Protein AF-A0A7W1MSC9-F1 (afdb_monomer_lite)

Structure (mmCIF, N/CA/C/O backbone):
data_AF-A0A7W1MSC9-F1
#
_entry.id   AF-A0A7W1MSC9-F1
#
loop_
_atom_site.group_PDB
_atom_site.id
_atom_site.type_symbol
_atom_site.label_atom_id
_atom_site.label_alt_id
_atom_site.label_comp_id
_atom_site.label_asym_id
_atom_site.label_entity_id
_atom_site.label_seq_id
_atom_site.pdbx_PDB_ins_code
_atom_site.Cartn_x
_atom_site.Cartn_y
_atom_site.Cartn_z
_atom_site.occupancy
_atom_site.B_iso_or_equiv
_atom_site.auth_seq_id
_atom_site.auth_comp_id
_atom_site.auth_asym_id
_atom_site.auth_atom_id
_atom_site.pdbx_PDB_model_num
ATOM 1 N N . MET A 1 1 ? 34.904 57.713 -33.200 1.00 39.75 1 MET A N 1
ATOM 2 C CA . MET A 1 1 ? 34.585 56.534 -34.037 1.00 39.75 1 MET A CA 1
ATOM 3 C C . MET A 1 1 ? 34.997 55.278 -33.277 1.00 39.75 1 MET A C 1
ATOM 5 O O . MET A 1 1 ? 36.174 55.134 -32.986 1.00 39.75 1 MET A O 1
ATOM 9 N N . ARG A 1 2 ? 34.044 54.427 -32.872 1.00 34.72 2 ARG A N 1
ATOM 10 C CA . ARG A 1 2 ? 34.324 53.124 -32.236 1.00 34.72 2 ARG A CA 1
ATOM 11 C C . ARG A 1 2 ? 34.476 52.052 -33.326 1.00 34.72 2 ARG A C 1
ATOM 13 O O . ARG A 1 2 ? 33.607 52.022 -34.201 1.00 34.72 2 ARG A O 1
ATOM 20 N N . PRO A 1 3 ? 35.484 51.163 -33.293 1.00 37.97 3 PRO A N 1
ATOM 21 C CA . PRO A 1 3 ? 35.472 49.969 -34.117 1.00 37.97 3 PRO A CA 1
ATOM 22 C C . PRO A 1 3 ? 34.684 48.839 -33.442 1.00 37.97 3 PRO A C 1
ATOM 24 O O . PRO A 1 3 ? 34.506 48.794 -32.226 1.00 37.97 3 PRO A O 1
ATOM 27 N N . ARG A 1 4 ? 34.141 47.988 -34.309 1.00 33.47 4 ARG A N 1
ATOM 28 C CA . ARG A 1 4 ? 33.074 47.008 -34.101 1.00 33.47 4 ARG A CA 1
ATOM 29 C C . ARG A 1 4 ? 33.566 45.745 -33.395 1.00 33.47 4 ARG A C 1
ATOM 31 O O . ARG A 1 4 ? 34.703 45.327 -33.572 1.00 33.47 4 ARG A O 1
ATOM 38 N N . CYS A 1 5 ? 32.653 45.109 -32.664 1.00 39.91 5 CYS A N 1
ATOM 39 C CA . CYS A 1 5 ? 32.784 43.742 -32.177 1.00 39.91 5 CYS A CA 1
ATOM 40 C C . CYS A 1 5 ? 32.889 42.745 -33.342 1.00 39.91 5 CYS A C 1
ATOM 42 O O . CYS A 1 5 ? 32.042 42.743 -34.233 1.00 39.91 5 CYS A O 1
ATOM 44 N N . SER A 1 6 ? 33.862 41.839 -33.268 1.00 37.28 6 SER A N 1
ATOM 45 C CA . SER A 1 6 ? 33.831 40.543 -33.947 1.00 37.28 6 SER A CA 1
ATOM 46 C C . SER A 1 6 ? 34.536 39.517 -33.060 1.00 37.28 6 SER A C 1
ATOM 48 O O . SER A 1 6 ? 35.762 39.483 -33.003 1.00 37.28 6 SER A O 1
ATOM 50 N N . CYS A 1 7 ? 33.767 38.703 -32.338 1.00 36.03 7 CYS A N 1
ATOM 51 C CA . CYS A 1 7 ? 34.274 37.471 -31.741 1.00 36.03 7 CYS A CA 1
ATOM 52 C C . CYS A 1 7 ? 33.640 36.298 -32.480 1.00 36.03 7 CYS A C 1
ATOM 54 O O . CYS A 1 7 ? 32.443 36.035 -32.391 1.00 36.03 7 CYS A O 1
ATOM 56 N N . SER A 1 8 ? 34.494 35.661 -33.266 1.00 35.72 8 SER A N 1
ATOM 57 C CA . SER A 1 8 ? 34.324 34.395 -33.949 1.00 35.72 8 SER A CA 1
ATOM 58 C C . SER A 1 8 ? 34.093 33.246 -32.963 1.00 35.72 8 SER A C 1
ATOM 60 O O . SER A 1 8 ? 34.855 33.068 -32.017 1.00 35.72 8 SER A O 1
ATOM 62 N N . SER A 1 9 ? 33.046 32.471 -33.238 1.00 42.88 9 SER A N 1
ATOM 63 C CA . SER A 1 9 ? 32.960 31.007 -33.127 1.00 42.88 9 SER A CA 1
ATOM 64 C C . SER A 1 9 ? 34.022 30.260 -32.300 1.00 42.88 9 SER A C 1
ATOM 66 O O . SER A 1 9 ? 35.127 30.011 -32.780 1.00 42.88 9 SER A O 1
ATOM 68 N N . SER A 1 10 ? 33.602 29.724 -31.151 1.00 32.38 10 SER A N 1
ATOM 69 C CA . SER A 1 10 ? 34.061 28.422 -30.638 1.00 32.38 10 SER A CA 1
ATOM 70 C C . SER A 1 10 ? 33.114 27.911 -29.543 1.00 32.38 10 SER A C 1
ATOM 72 O O . SER A 1 10 ? 33.375 27.975 -28.348 1.00 32.38 10 SER A O 1
ATOM 74 N N . CYS A 1 11 ? 31.968 27.379 -29.969 1.00 38.62 11 CYS A N 1
ATOM 75 C CA . CYS A 1 11 ? 31.170 26.480 -29.143 1.00 38.62 11 CYS A CA 1
ATOM 76 C C . CYS A 1 11 ? 31.779 25.078 -29.311 1.00 38.62 11 CYS A C 1
ATOM 78 O O . CYS A 1 11 ? 31.637 24.480 -30.374 1.00 38.62 11 CYS A O 1
ATOM 80 N N . SER A 1 12 ? 32.519 24.576 -28.319 1.00 32.41 12 SER A N 1
ATOM 81 C CA . SER A 1 12 ? 33.021 23.197 -28.342 1.00 32.41 12 SER A CA 1
ATOM 82 C C . SER A 1 12 ? 32.995 22.562 -26.953 1.00 32.41 12 SER A C 1
ATOM 84 O O . SER A 1 12 ? 33.781 22.888 -26.070 1.00 32.41 12 SER A O 1
ATOM 86 N N . ALA A 1 13 ? 32.033 21.649 -26.810 1.00 40.19 13 ALA A N 1
ATOM 87 C CA . ALA A 1 13 ? 32.148 20.361 -26.133 1.00 40.19 13 ALA A CA 1
ATOM 88 C C . ALA A 1 13 ? 32.715 20.320 -24.698 1.00 40.19 13 ALA A C 1
ATOM 90 O O . ALA A 1 13 ? 33.792 19.788 -24.453 1.00 40.19 13 ALA A O 1
ATOM 91 N N . SER A 1 14 ? 31.898 20.705 -23.715 1.00 36.94 14 SER A N 1
ATOM 92 C CA . SER A 1 14 ? 32.074 20.306 -22.304 1.00 36.94 14 SER A CA 1
ATOM 93 C C . SER A 1 14 ? 30.938 19.412 -21.768 1.00 36.94 14 SER A C 1
ATOM 95 O O . SER A 1 14 ? 30.849 19.163 -20.571 1.00 36.94 14 SER A O 1
ATOM 97 N N . GLY A 1 15 ? 30.081 18.870 -22.645 1.00 33.22 15 GLY A N 1
ATOM 98 C CA . GLY A 1 15 ? 28.913 18.060 -22.257 1.00 33.22 15 GLY A CA 1
ATOM 99 C C . GLY A 1 15 ? 29.093 16.534 -22.275 1.00 33.22 15 GLY A C 1
ATOM 100 O O . GLY A 1 15 ? 28.164 15.820 -21.910 1.00 33.22 15 GLY A O 1
ATOM 101 N N . ALA A 1 16 ? 30.244 16.007 -22.709 1.00 38.47 16 ALA A N 1
ATOM 102 C CA . ALA A 1 16 ? 30.372 14.591 -23.087 1.00 38.47 16 ALA A CA 1
ATOM 103 C C . ALA A 1 16 ? 31.154 13.694 -22.103 1.00 38.47 16 ALA A C 1
ATOM 105 O O . ALA A 1 16 ? 31.347 12.515 -22.390 1.00 38.47 16 ALA A O 1
ATOM 106 N N . ARG A 1 17 ? 31.607 14.201 -20.945 1.00 31.47 17 ARG A N 1
ATOM 107 C CA . ARG A 1 17 ? 32.522 13.443 -20.059 1.00 31.47 17 ARG A CA 1
ATOM 108 C C . ARG A 1 17 ? 31.860 12.689 -18.898 1.00 31.47 17 ARG A C 1
ATOM 110 O O . ARG A 1 17 ? 32.516 11.863 -18.278 1.00 31.47 17 ARG A O 1
ATOM 1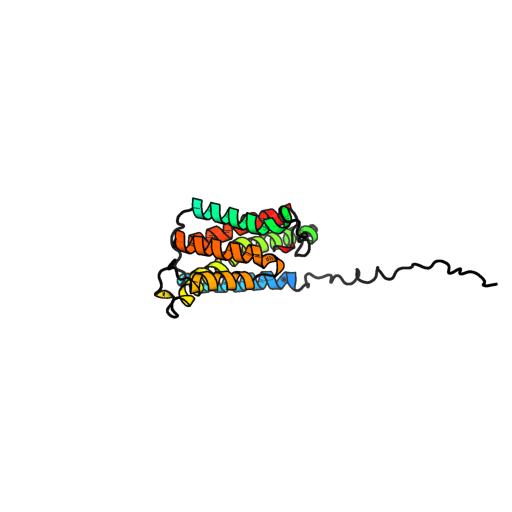17 N N . TRP A 1 18 ? 30.571 12.898 -18.626 1.00 32.12 18 TRP A N 1
ATOM 118 C CA . TRP A 1 18 ? 29.870 12.203 -17.530 1.00 32.12 18 TRP A CA 1
ATOM 119 C C . TRP A 1 18 ? 29.246 10.856 -17.937 1.00 32.12 18 TRP A C 1
ATOM 121 O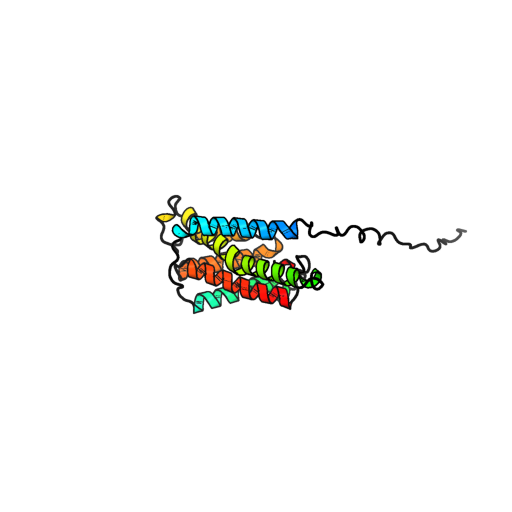 O . TRP A 1 18 ? 28.819 10.099 -17.073 1.00 32.12 18 TRP A O 1
ATOM 131 N N . LYS A 1 19 ? 29.228 10.505 -19.232 1.00 37.31 19 LYS A N 1
ATOM 132 C CA . LYS A 1 19 ? 28.675 9.223 -19.720 1.00 37.31 19 LYS A CA 1
ATOM 133 C C . LYS A 1 19 ? 29.625 8.019 -19.594 1.00 37.31 19 LYS A C 1
ATOM 135 O O . LYS A 1 19 ? 29.226 6.911 -19.927 1.00 37.31 19 LYS A O 1
ATOM 140 N N . LEU A 1 20 ? 30.858 8.213 -19.122 1.00 40.47 20 LEU A N 1
ATOM 141 C CA . LEU A 1 20 ? 31.912 7.182 -19.113 1.00 40.47 20 LEU A CA 1
ATOM 142 C C . LEU A 1 20 ? 32.187 6.543 -17.740 1.00 40.47 20 LEU A C 1
ATOM 144 O O . LEU A 1 20 ? 33.145 5.792 -17.603 1.00 40.47 20 LEU A O 1
ATOM 148 N N . LEU A 1 21 ? 31.343 6.796 -16.737 1.00 42.28 21 LEU A N 1
ATOM 149 C CA . LEU A 1 21 ? 31.425 6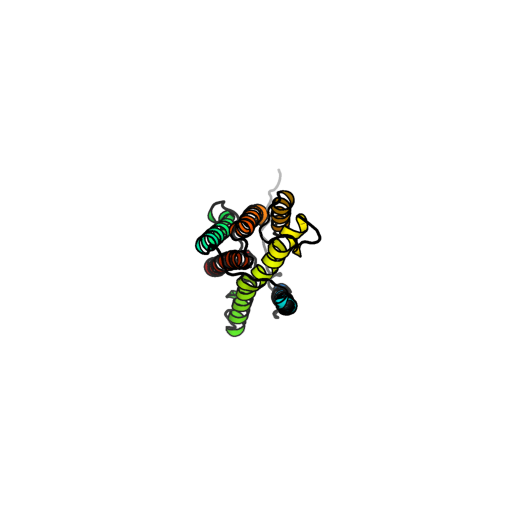.150 -15.420 1.00 42.28 21 LEU A CA 1
ATOM 150 C C . LEU A 1 21 ? 30.081 5.533 -15.010 1.00 42.28 21 LEU A C 1
ATOM 152 O O . LEU A 1 21 ? 29.664 5.642 -13.862 1.00 42.28 21 LEU A O 1
ATOM 156 N N . ALA A 1 22 ? 29.394 4.875 -15.947 1.00 39.47 22 ALA A N 1
ATOM 157 C CA . ALA A 1 22 ? 28.444 3.843 -15.549 1.00 39.47 22 ALA A CA 1
ATOM 158 C C . ALA A 1 22 ? 29.281 2.663 -15.021 1.00 39.47 22 ALA A C 1
ATOM 160 O O . ALA A 1 22 ? 30.055 2.101 -15.803 1.00 39.47 22 ALA A O 1
ATOM 161 N N . PRO A 1 23 ? 29.220 2.309 -13.724 1.00 37.44 23 PRO A N 1
ATOM 162 C CA . PRO A 1 23 ? 29.943 1.146 -13.243 1.00 37.44 23 PRO A CA 1
ATOM 163 C C . PRO A 1 23 ? 29.430 -0.086 -13.990 1.00 37.44 23 PRO A C 1
ATOM 165 O O . PRO A 1 23 ? 28.246 -0.415 -13.959 1.00 37.44 23 PRO A O 1
ATOM 168 N N . ALA A 1 24 ? 30.344 -0.754 -14.690 1.00 47.88 24 ALA A N 1
ATOM 169 C CA . ALA A 1 24 ? 30.143 -2.078 -15.255 1.00 47.88 24 ALA A CA 1
ATOM 170 C C . ALA A 1 24 ? 30.156 -3.102 -14.113 1.00 47.88 24 ALA A C 1
ATOM 172 O O . ALA A 1 24 ? 31.138 -3.791 -13.864 1.00 47.88 24 ALA A O 1
ATOM 173 N N . SER A 1 25 ? 29.082 -3.119 -13.342 1.00 41.94 25 SER A N 1
ATOM 174 C CA . SER A 1 25 ? 28.730 -4.130 -12.351 1.00 41.94 25 SER A CA 1
ATOM 175 C C . SER A 1 25 ? 27.361 -3.731 -11.816 1.00 41.94 25 SER A C 1
ATOM 177 O O . SER A 1 25 ? 27.029 -2.548 -11.796 1.00 41.94 25 SER A O 1
ATOM 179 N N . GLY A 1 26 ? 26.538 -4.684 -11.383 1.00 46.81 26 GLY A N 1
ATOM 180 C CA . GLY A 1 26 ? 25.252 -4.407 -10.730 1.00 46.81 26 GLY A CA 1
ATOM 181 C C . GLY A 1 26 ? 25.394 -3.697 -9.375 1.00 46.81 26 GLY A C 1
ATOM 182 O O . GLY A 1 26 ? 24.703 -4.055 -8.440 1.00 46.81 26 GLY A O 1
ATOM 183 N N . ALA A 1 27 ? 26.321 -2.755 -9.225 1.00 44.75 27 ALA A N 1
ATOM 184 C CA . ALA A 1 27 ? 26.794 -2.162 -7.985 1.00 44.75 27 ALA A CA 1
ATOM 185 C C . ALA A 1 27 ? 26.210 -0.768 -7.716 1.00 44.75 27 ALA A C 1
ATOM 187 O O . ALA A 1 27 ? 26.764 -0.025 -6.909 1.00 44.75 27 ALA A O 1
ATOM 188 N N . ALA A 1 28 ? 25.101 -0.384 -8.356 1.00 52.47 28 ALA A N 1
ATOM 189 C CA . ALA A 1 28 ? 24.336 0.730 -7.812 1.00 52.47 28 ALA A CA 1
ATOM 190 C C . ALA A 1 28 ? 23.559 0.214 -6.574 1.00 52.47 28 ALA A C 1
ATOM 192 O O . ALA A 1 28 ? 22.932 -0.848 -6.651 1.00 52.47 28 ALA A O 1
ATOM 193 N N . PRO A 1 29 ? 23.614 0.898 -5.413 1.00 53.16 29 PRO A N 1
ATOM 194 C CA . PRO A 1 29 ? 23.021 0.416 -4.156 1.00 53.16 29 PRO A CA 1
ATOM 195 C C . PRO A 1 29 ? 21.530 0.064 -4.280 1.00 53.16 29 PRO A C 1
ATOM 197 O O . PRO A 1 29 ? 21.039 -0.880 -3.662 1.00 53.16 29 PRO A O 1
ATOM 200 N N . GLU A 1 30 ? 20.828 0.777 -5.158 1.00 56.59 30 GLU A N 1
ATOM 201 C CA . GLU A 1 30 ? 19.442 0.548 -5.576 1.00 56.59 30 GLU A CA 1
ATOM 202 C C . GLU A 1 30 ? 19.146 -0.851 -6.149 1.00 56.59 30 GLU A C 1
ATOM 204 O O . GLU A 1 30 ? 17.990 -1.273 -6.153 1.00 56.59 30 GLU A O 1
ATOM 209 N N . PHE A 1 31 ? 20.149 -1.606 -6.605 1.00 58.78 31 PHE A N 1
ATOM 210 C CA . PHE A 1 31 ? 19.954 -2.972 -7.101 1.00 58.78 31 PHE A CA 1
ATOM 211 C C . PHE A 1 31 ? 19.883 -4.006 -5.972 1.00 58.78 31 PHE A C 1
ATOM 213 O O . PHE A 1 31 ? 19.187 -5.005 -6.131 1.00 58.78 31 PHE A O 1
ATOM 220 N N . TRP A 1 32 ? 20.541 -3.770 -4.830 1.00 58.47 32 TRP A N 1
ATOM 221 C CA . TRP A 1 32 ? 20.677 -4.769 -3.754 1.00 58.47 32 TRP A CA 1
ATOM 222 C C . TRP A 1 32 ? 19.984 -4.387 -2.450 1.00 58.47 32 TRP A C 1
ATOM 224 O O . TRP A 1 32 ? 19.495 -5.274 -1.751 1.00 58.47 32 TRP A O 1
ATOM 234 N N . ILE A 1 33 ? 19.877 -3.092 -2.137 1.00 67.19 33 ILE A N 1
ATOM 235 C CA . ILE A 1 33 ? 19.240 -2.626 -0.898 1.00 67.19 33 ILE A CA 1
ATOM 236 C C . ILE A 1 33 ? 17.768 -3.044 -0.861 1.00 67.19 33 ILE A C 1
ATOM 238 O O . ILE A 1 33 ? 17.316 -3.596 0.139 1.00 67.19 33 ILE A O 1
ATOM 242 N N . PHE A 1 34 ? 17.024 -2.846 -1.955 1.00 64.06 34 PHE A N 1
ATOM 243 C CA . PHE A 1 34 ? 15.594 -3.163 -1.971 1.00 64.06 34 PHE A CA 1
ATOM 244 C C . PHE A 1 34 ? 15.298 -4.671 -1.899 1.00 64.06 34 PHE A C 1
ATOM 246 O O . PHE A 1 34 ? 14.418 -5.046 -1.119 1.00 64.06 34 PHE A O 1
ATOM 253 N N . PRO A 1 35 ? 16.009 -5.558 -2.629 1.00 67.44 35 PRO A N 1
ATOM 254 C CA . PRO A 1 35 ? 15.864 -7.000 -2.439 1.00 67.44 35 PRO A CA 1
ATOM 255 C C . PRO A 1 35 ? 16.267 -7.472 -1.041 1.00 67.44 35 PRO A C 1
ATOM 257 O O . PRO A 1 35 ? 15.544 -8.266 -0.446 1.00 67.44 35 PRO A O 1
ATOM 260 N N . LEU A 1 36 ? 17.372 -6.966 -0.484 1.00 71.94 36 LEU A N 1
ATOM 261 C CA . LEU A 1 36 ? 17.818 -7.350 0.856 1.00 71.94 36 LEU A CA 1
ATOM 262 C C . LEU A 1 36 ? 16.806 -6.924 1.925 1.00 71.94 36 LEU A C 1
ATOM 264 O O . LEU A 1 36 ? 16.424 -7.738 2.762 1.00 71.94 36 LEU A O 1
ATOM 268 N N . GLN A 1 37 ? 16.318 -5.682 1.862 1.00 73.12 37 GLN A N 1
ATOM 269 C CA . GLN A 1 37 ? 15.258 -5.197 2.744 1.00 73.12 37 GLN A CA 1
ATOM 270 C C . GLN A 1 37 ? 14.006 -6.073 2.631 1.00 73.12 37 GLN A C 1
ATOM 272 O O . GLN A 1 37 ? 13.441 -6.460 3.649 1.00 73.12 37 GLN A O 1
ATOM 277 N N . ALA A 1 38 ? 13.586 -6.426 1.411 1.00 71.25 38 ALA A N 1
ATOM 278 C CA . ALA A 1 38 ? 12.428 -7.292 1.206 1.00 71.25 38 ALA A CA 1
ATOM 279 C C . ALA A 1 38 ? 12.619 -8.678 1.834 1.00 71.25 38 ALA A C 1
ATOM 281 O O . ALA A 1 38 ? 11.702 -9.173 2.484 1.00 71.25 38 ALA A O 1
ATOM 282 N N . LEU A 1 39 ? 13.800 -9.283 1.680 1.00 75.06 39 LEU A N 1
ATOM 283 C CA . LEU A 1 39 ? 14.120 -10.588 2.262 1.00 75.06 39 LEU A CA 1
ATOM 284 C C . LEU A 1 39 ? 14.164 -10.541 3.792 1.00 75.06 39 LEU A C 1
ATOM 286 O O . LEU A 1 39 ? 13.629 -11.438 4.437 1.00 75.06 39 LEU A O 1
ATOM 290 N N . LEU A 1 40 ? 14.741 -9.489 4.379 1.00 78.88 40 LEU A N 1
ATOM 291 C CA . LEU A 1 40 ? 14.765 -9.297 5.831 1.00 78.88 40 LEU A CA 1
ATOM 292 C C . LEU A 1 40 ? 13.354 -9.090 6.393 1.00 78.88 40 LEU A C 1
ATOM 294 O O . LEU A 1 40 ? 12.970 -9.755 7.354 1.00 78.88 40 LEU A O 1
ATOM 298 N N . CYS A 1 41 ? 12.553 -8.227 5.763 1.00 75.62 41 CYS A N 1
ATOM 299 C CA . CYS A 1 41 ? 11.155 -8.023 6.134 1.00 75.62 41 CYS A CA 1
ATOM 300 C C . CYS A 1 41 ? 10.342 -9.317 6.008 1.00 75.62 41 CYS A C 1
ATOM 302 O O . CYS A 1 41 ? 9.596 -9.659 6.920 1.00 75.62 41 CYS A O 1
ATOM 304 N N . ALA A 1 42 ? 10.514 -10.067 4.916 1.00 74.44 42 ALA A N 1
ATOM 305 C CA . ALA A 1 42 ? 9.858 -11.358 4.732 1.00 74.44 42 ALA A CA 1
ATOM 306 C C . ALA A 1 42 ? 10.295 -12.380 5.795 1.00 74.44 42 ALA A C 1
ATOM 308 O O . ALA A 1 42 ? 9.449 -13.075 6.349 1.00 74.44 42 ALA A O 1
ATOM 309 N N . GLY A 1 43 ? 11.586 -12.440 6.134 1.00 76.50 43 GLY A N 1
ATOM 310 C CA . GLY A 1 43 ? 12.103 -13.311 7.191 1.00 76.50 43 GLY A CA 1
ATOM 311 C C . GLY A 1 43 ? 11.505 -12.994 8.565 1.00 76.50 43 GLY A C 1
ATOM 312 O O . GLY A 1 43 ? 11.113 -13.910 9.287 1.00 76.50 43 GLY A O 1
ATOM 313 N N . LEU A 1 44 ? 11.359 -11.708 8.901 1.00 75.94 44 LEU A N 1
ATOM 314 C CA . LEU A 1 44 ? 10.696 -11.266 10.134 1.00 75.94 44 LEU A CA 1
ATOM 315 C C . LEU A 1 44 ? 9.208 -11.634 10.144 1.00 75.94 44 LEU A C 1
ATOM 317 O O . LEU A 1 44 ? 8.732 -12.206 11.122 1.00 75.94 44 LEU A O 1
ATOM 321 N N . LEU A 1 45 ? 8.494 -11.386 9.039 1.00 77.75 45 LEU A N 1
ATOM 322 C CA . LEU A 1 45 ? 7.088 -11.779 8.893 1.00 77.75 45 LEU A CA 1
ATOM 323 C C . LEU A 1 45 ? 6.893 -13.290 9.073 1.00 77.75 45 LEU A C 1
ATOM 325 O O . LEU A 1 45 ? 5.949 -13.718 9.729 1.00 77.75 45 LEU A O 1
ATOM 329 N N . ILE A 1 46 ? 7.778 -14.108 8.500 1.00 78.19 46 ILE A N 1
ATOM 330 C CA . ILE A 1 46 ? 7.711 -15.569 8.628 1.00 78.19 46 ILE A CA 1
ATOM 331 C C . ILE A 1 46 ? 7.999 -15.998 10.072 1.00 78.19 46 ILE A C 1
ATOM 333 O O . ILE A 1 46 ? 7.317 -16.874 10.600 1.00 78.19 46 ILE A O 1
ATOM 337 N N . SER A 1 47 ? 8.976 -15.367 10.725 1.00 75.00 47 SER A N 1
ATOM 338 C CA . SER A 1 47 ? 9.362 -15.694 12.104 1.00 75.00 47 SER A CA 1
ATOM 339 C C . SER A 1 47 ? 8.233 -15.418 13.101 1.00 75.00 47 SER A C 1
ATOM 341 O O . SER A 1 47 ? 7.978 -16.236 13.981 1.00 75.00 47 SER A O 1
ATOM 343 N N . CYS A 1 48 ? 7.509 -14.312 12.921 1.00 76.62 48 CYS A N 1
ATOM 344 C CA . CYS A 1 48 ? 6.376 -13.913 13.760 1.00 76.62 48 CYS A CA 1
ATOM 345 C C . CYS A 1 48 ? 5.017 -14.413 13.236 1.00 76.62 48 CYS A C 1
ATOM 347 O O . CYS A 1 48 ? 3.970 -13.998 13.730 1.00 76.62 48 CYS A O 1
ATOM 349 N N . TRP A 1 49 ? 4.996 -15.309 12.239 1.00 72.75 49 TRP A N 1
ATOM 350 C CA . TRP A 1 49 ? 3.762 -15.705 11.546 1.00 72.75 49 TRP A CA 1
ATOM 351 C C . TRP A 1 49 ? 2.700 -16.306 12.474 1.00 72.75 49 TRP A C 1
ATOM 353 O O . TRP A 1 49 ? 1.503 -16.174 12.228 1.00 72.75 49 TRP A O 1
ATOM 363 N N . ARG A 1 50 ? 3.136 -16.969 13.552 1.00 71.12 50 ARG A N 1
ATOM 364 C CA . ARG A 1 50 ? 2.249 -17.603 14.539 1.00 71.12 50 ARG A CA 1
ATOM 365 C C . ARG A 1 50 ? 1.509 -16.605 15.427 1.00 71.12 50 ARG A C 1
ATOM 367 O O . ARG A 1 50 ? 0.456 -16.957 15.949 1.00 71.12 50 ARG A O 1
ATOM 374 N N . ASP A 1 51 ? 2.015 -15.383 15.540 1.00 72.62 51 ASP A N 1
ATOM 375 C CA . ASP A 1 51 ? 1.434 -14.341 16.390 1.00 72.62 51 ASP A CA 1
ATOM 376 C C . ASP A 1 51 ? 0.389 -13.508 15.627 1.00 72.62 51 ASP A C 1
ATOM 378 O O . ASP A 1 51 ? -0.392 -12.751 16.209 1.00 72.62 51 ASP A O 1
ATOM 382 N N . TYR A 1 52 ? 0.330 -13.660 14.299 1.00 73.56 52 TYR A N 1
ATOM 383 C CA . TYR A 1 52 ? -0.615 -12.941 13.459 1.00 73.56 52 TYR A CA 1
ATOM 384 C C . TYR A 1 52 ? -1.983 -13.626 13.432 1.00 73.56 52 TYR A C 1
ATOM 386 O O . TYR A 1 52 ? -2.171 -14.715 12.889 1.00 73.56 52 TYR A O 1
ATOM 394 N N . THR A 1 53 ? -2.992 -12.934 13.954 1.00 74.94 53 THR A N 1
ATOM 395 C CA . THR A 1 53 ? -4.385 -13.391 13.927 1.00 74.94 53 THR A CA 1
ATOM 396 C C . THR A 1 53 ? -5.081 -12.954 12.635 1.00 74.94 53 THR A C 1
ATOM 398 O O . THR A 1 53 ? -5.798 -11.953 12.573 1.00 74.94 53 THR A O 1
ATOM 401 N N . PHE A 1 54 ? -4.878 -13.720 11.561 1.00 82.56 54 PHE A N 1
ATOM 402 C CA . PHE A 1 54 ? -5.596 -13.514 10.302 1.00 82.56 54 PHE A CA 1
ATOM 403 C C . PHE A 1 54 ? -7.008 -14.109 10.365 1.00 82.56 54 PHE A C 1
ATOM 405 O O . PHE A 1 54 ? -7.198 -15.315 10.497 1.00 82.56 54 PHE A O 1
ATOM 412 N N . GLY A 1 55 ? -8.021 -13.249 10.245 1.00 84.31 55 GLY A N 1
ATOM 413 C CA . GLY A 1 55 ? -9.415 -13.664 10.066 1.00 84.31 55 GLY A CA 1
ATOM 414 C C . GLY A 1 55 ? -9.769 -13.924 8.594 1.00 84.31 55 GLY A C 1
ATOM 415 O O . GLY A 1 55 ? -8.959 -13.671 7.701 1.00 84.31 55 GLY A O 1
ATOM 416 N N . PRO A 1 56 ? -10.999 -14.364 8.287 1.00 91.75 56 PRO A N 1
ATOM 417 C CA . PRO A 1 56 ? -11.455 -14.448 6.905 1.00 91.75 56 PRO A CA 1
ATOM 418 C C . PRO A 1 56 ? -11.533 -13.056 6.262 1.00 91.75 56 PRO A C 1
ATOM 420 O O . PRO A 1 56 ? -11.774 -12.044 6.936 1.00 91.75 56 PRO A O 1
ATOM 423 N N . VAL A 1 57 ? -11.389 -13.003 4.937 1.00 93.69 57 VAL A N 1
ATOM 424 C CA . VAL A 1 57 ? -11.704 -11.797 4.163 1.00 93.69 57 VAL A CA 1
ATOM 425 C C . VAL A 1 57 ? -13.197 -11.508 4.308 1.00 93.69 57 VAL A C 1
ATOM 427 O O . VAL A 1 57 ? -14.049 -12.356 4.050 1.00 93.69 57 VAL A O 1
ATOM 430 N N . ARG A 1 58 ? -13.525 -10.291 4.732 1.00 93.50 58 ARG A N 1
ATOM 431 C CA . ARG A 1 58 ? -14.895 -9.808 4.921 1.00 93.50 58 ARG A CA 1
ATOM 432 C C . ARG A 1 58 ? -15.193 -8.683 3.943 1.00 93.50 58 ARG A C 1
ATOM 434 O O . ARG A 1 58 ? -14.352 -7.816 3.721 1.00 93.50 58 ARG A O 1
ATOM 441 N N . ARG A 1 59 ? -16.424 -8.667 3.420 1.00 94.94 59 ARG A N 1
ATOM 442 C CA . ARG A 1 59 ? -16.930 -7.650 2.478 1.00 94.94 59 ARG A CA 1
ATOM 443 C C . ARG A 1 59 ? -16.050 -7.507 1.223 1.00 94.94 59 ARG A C 1
ATOM 445 O O . ARG A 1 59 ? -15.671 -6.400 0.862 1.00 94.94 59 ARG A O 1
ATOM 452 N N . GLY A 1 60 ? -15.763 -8.621 0.543 1.00 94.12 60 GLY A N 1
ATOM 453 C CA . GLY A 1 60 ? -14.851 -8.663 -0.611 1.00 94.12 60 GLY A CA 1
ATOM 454 C C . GLY A 1 60 ? -15.127 -7.604 -1.688 1.00 94.12 60 GLY A C 1
ATOM 455 O O . GLY A 1 60 ? -14.203 -6.911 -2.096 1.00 94.12 60 GLY A O 1
ATOM 456 N N . GLY A 1 61 ? -16.390 -7.386 -2.076 1.00 96.50 61 GLY A N 1
ATOM 457 C CA . GLY A 1 61 ? -16.738 -6.341 -3.053 1.00 96.50 61 GLY A CA 1
ATOM 458 C C . GLY A 1 61 ? -16.378 -4.921 -2.593 1.00 96.50 61 GLY A C 1
ATOM 459 O O . GLY A 1 61 ? -15.861 -4.130 -3.375 1.00 96.50 61 GLY A O 1
ATOM 460 N N . PHE A 1 62 ? -16.570 -4.615 -1.306 1.00 97.06 62 PHE A N 1
ATOM 461 C CA . PHE A 1 62 ? -16.141 -3.343 -0.718 1.00 97.06 62 PHE A CA 1
ATOM 462 C C . PHE A 1 62 ? -14.610 -3.226 -0.699 1.00 97.06 62 PHE A C 1
ATOM 464 O O . PHE A 1 62 ? -14.075 -2.182 -1.053 1.00 97.06 62 PHE A O 1
ATOM 471 N N . THR A 1 63 ? -13.900 -4.300 -0.345 1.00 96.25 63 THR A N 1
ATOM 472 C CA . THR A 1 63 ? -12.430 -4.356 -0.390 1.00 96.25 63 THR A CA 1
ATOM 473 C C . THR A 1 63 ? -11.891 -4.078 -1.795 1.00 96.25 63 THR A C 1
ATOM 475 O O . THR A 1 63 ? -11.000 -3.246 -1.942 1.00 96.25 63 THR A O 1
ATOM 478 N N . VAL A 1 64 ? -12.454 -4.714 -2.826 1.00 98.00 64 VAL A N 1
ATOM 479 C CA . VAL A 1 64 ? -12.050 -4.504 -4.227 1.00 98.00 64 VAL A CA 1
ATOM 480 C C . VAL A 1 64 ? -12.344 -3.072 -4.677 1.00 98.00 64 VAL A C 1
ATOM 482 O O . VAL A 1 64 ? -11.483 -2.434 -5.275 1.00 98.00 64 VAL A O 1
ATOM 485 N N . LEU A 1 65 ? -13.526 -2.538 -4.354 1.00 98.31 65 LEU A N 1
ATOM 486 C CA . LEU A 1 65 ? -13.889 -1.159 -4.692 1.00 98.31 65 LEU A CA 1
ATOM 487 C C . LEU A 1 65 ? -12.894 -0.151 -4.102 1.00 98.31 65 LEU A C 1
ATOM 489 O O . LEU A 1 65 ? -12.440 0.753 -4.800 1.00 98.31 65 LEU A O 1
ATOM 493 N N . LEU A 1 66 ? -12.545 -0.315 -2.825 1.00 98.31 66 LEU A N 1
ATOM 494 C CA . LEU A 1 66 ? -11.603 0.568 -2.141 1.00 98.31 66 LEU A CA 1
ATOM 495 C C . LEU A 1 66 ? -10.183 0.418 -2.693 1.00 98.31 66 LEU A C 1
ATOM 497 O O . LEU A 1 66 ? -9.500 1.426 -2.838 1.00 98.31 66 LEU A O 1
ATOM 501 N N . ALA A 1 67 ? -9.765 -0.793 -3.067 1.00 98.38 67 ALA A N 1
ATOM 502 C CA . ALA A 1 67 ? -8.482 -1.012 -3.732 1.00 98.38 67 ALA A CA 1
ATOM 503 C C . ALA A 1 67 ? -8.387 -0.250 -5.065 1.00 98.38 67 ALA A C 1
ATOM 505 O O . ALA A 1 67 ? -7.417 0.462 -5.318 1.00 98.38 67 ALA A O 1
ATOM 506 N N . LEU A 1 68 ? -9.430 -0.328 -5.898 1.00 98.44 68 LEU A N 1
ATOM 507 C CA . LEU A 1 68 ? -9.486 0.410 -7.163 1.00 98.44 68 LEU A CA 1
ATOM 508 C C . LEU A 1 68 ? -9.517 1.926 -6.939 1.00 98.44 68 LEU A C 1
ATOM 510 O O . LEU A 1 68 ? -8.824 2.659 -7.639 1.00 98.44 68 LEU A O 1
ATOM 514 N N . ALA A 1 69 ? -10.277 2.400 -5.949 1.00 98.38 69 ALA A N 1
ATOM 515 C CA . ALA A 1 69 ? -10.310 3.816 -5.597 1.00 98.38 69 ALA A CA 1
ATOM 516 C C . ALA A 1 69 ? -8.924 4.322 -5.170 1.00 98.38 69 ALA A C 1
ATOM 518 O O . ALA A 1 69 ? -8.481 5.366 -5.644 1.00 98.38 69 ALA A O 1
ATOM 519 N N . VAL A 1 70 ? -8.215 3.568 -4.325 1.00 98.56 70 VAL A N 1
ATOM 520 C CA . VAL A 1 70 ? -6.854 3.915 -3.903 1.00 98.56 70 VAL A CA 1
ATOM 521 C C . VAL A 1 70 ? -5.892 3.894 -5.091 1.00 98.56 70 VAL A C 1
ATOM 523 O O . VAL A 1 70 ? -5.140 4.846 -5.269 1.00 98.56 70 VAL A O 1
ATOM 526 N N . PHE A 1 71 ? -5.950 2.882 -5.958 1.00 98.44 71 PHE A N 1
ATOM 527 C CA . PHE A 1 71 ? -5.145 2.853 -7.183 1.00 98.44 71 PHE A CA 1
ATOM 528 C C . PHE A 1 71 ? -5.356 4.114 -8.039 1.00 98.44 71 PHE A C 1
ATOM 530 O O . PHE A 1 71 ? -4.385 4.757 -8.445 1.00 98.44 71 PHE A O 1
ATOM 537 N N . LEU A 1 72 ? -6.613 4.517 -8.253 1.00 97.88 72 LEU A N 1
ATOM 538 C CA . LEU A 1 72 ? -6.932 5.738 -8.990 1.00 97.88 72 LEU A CA 1
ATOM 539 C C . LEU A 1 72 ? -6.356 6.983 -8.307 1.00 97.88 72 LEU A C 1
ATOM 541 O O . LEU A 1 72 ? -5.807 7.836 -8.997 1.00 97.88 72 LEU A O 1
ATOM 545 N N . LEU A 1 73 ? -6.409 7.076 -6.973 1.00 97.25 73 LEU A N 1
ATOM 546 C CA . LEU A 1 73 ? -5.798 8.182 -6.222 1.00 97.25 73 LEU A CA 1
ATOM 547 C C . LEU A 1 73 ? -4.281 8.271 -6.419 1.00 97.25 73 LEU A C 1
ATOM 549 O O . LEU A 1 73 ? -3.736 9.374 -6.429 1.00 97.25 73 LEU A O 1
ATOM 553 N N . TRP A 1 74 ? -3.595 7.139 -6.577 1.00 97.12 74 TRP A N 1
ATOM 554 C CA . TRP A 1 74 ? -2.147 7.107 -6.795 1.00 97.12 74 TRP A CA 1
ATOM 555 C C . TRP A 1 74 ? -1.743 7.595 -8.186 1.00 97.12 74 TRP A C 1
ATOM 557 O O . TRP A 1 74 ? -0.767 8.334 -8.317 1.00 97.12 74 TRP A O 1
ATOM 567 N N . ILE A 1 75 ? -2.503 7.240 -9.224 1.00 96.25 75 ILE A N 1
ATOM 568 C CA . ILE A 1 75 ? -2.206 7.682 -10.596 1.00 96.25 75 ILE A CA 1
ATOM 569 C C . ILE A 1 75 ? -2.803 9.060 -10.922 1.00 96.25 75 ILE A C 1
ATOM 571 O O . ILE A 1 75 ? -2.342 9.727 -11.851 1.00 96.25 75 ILE A O 1
ATOM 575 N N . ALA A 1 76 ? -3.807 9.509 -10.161 1.00 95.44 76 ALA A N 1
ATOM 576 C CA . ALA A 1 76 ? -4.577 10.715 -10.449 1.00 95.44 76 ALA A CA 1
ATOM 577 C C . ALA A 1 76 ? -3.748 12.002 -10.584 1.00 95.44 76 ALA A C 1
ATOM 579 O O . ALA A 1 76 ? -4.008 12.744 -11.534 1.00 95.44 76 ALA A O 1
ATOM 580 N N . PRO A 1 77 ? -2.744 12.289 -9.730 1.00 93.62 77 PRO A N 1
ATOM 581 C CA . PRO A 1 77 ? -1.939 13.497 -9.889 1.00 93.62 77 PRO A CA 1
ATOM 582 C C . PRO A 1 77 ? -1.283 13.590 -11.269 1.00 93.62 77 PRO A C 1
ATOM 584 O O . PRO A 1 77 ? -1.293 14.643 -11.903 1.00 93.62 77 PRO A O 1
ATOM 587 N N . GLN A 1 78 ? -0.767 12.468 -11.773 1.00 91.88 78 GLN A N 1
ATOM 588 C CA . GLN A 1 78 ? -0.142 12.420 -13.089 1.00 91.88 78 GLN A CA 1
ATOM 589 C C . GLN A 1 78 ? -1.179 12.437 -14.220 1.00 91.88 78 GLN A C 1
ATOM 591 O O . GLN A 1 78 ? -0.993 13.144 -15.206 1.00 91.88 78 GLN A O 1
ATOM 596 N N . GLN A 1 79 ? -2.250 11.648 -14.102 1.00 92.25 79 GLN A N 1
ATOM 597 C CA . GLN A 1 79 ? -3.203 11.440 -15.199 1.00 92.25 79 GLN A CA 1
ATOM 598 C C . GLN A 1 79 ? -4.228 12.565 -15.350 1.00 92.25 79 GLN A C 1
ATOM 600 O O . GLN A 1 79 ? -4.637 12.870 -16.465 1.00 92.25 79 GLN A O 1
ATOM 605 N N . PHE A 1 80 ? -4.639 13.182 -14.243 1.00 91.94 80 PHE A N 1
ATOM 606 C CA . PHE A 1 80 ? -5.745 14.139 -14.225 1.00 91.94 80 PHE A CA 1
ATOM 607 C C . PHE A 1 80 ? -5.331 15.535 -13.757 1.00 91.94 80 PHE A C 1
ATOM 609 O O . PHE A 1 80 ? -6.016 16.497 -14.084 1.00 91.94 80 PHE A O 1
ATOM 616 N N . LEU A 1 81 ? -4.228 15.667 -13.008 1.00 90.56 81 LEU A N 1
ATOM 617 C CA . LEU A 1 81 ? -3.777 16.956 -12.457 1.00 90.56 81 LEU A CA 1
ATOM 618 C C . LEU A 1 81 ? -2.505 17.499 -13.127 1.00 90.56 81 LEU A C 1
ATOM 620 O O . LEU A 1 81 ? -1.955 18.496 -12.669 1.00 90.56 81 LEU A O 1
ATOM 624 N N . HIS A 1 82 ? -2.047 16.868 -14.214 1.00 90.25 82 HIS A N 1
ATOM 625 C CA . HIS A 1 82 ? -0.888 17.289 -15.013 1.00 90.25 82 HIS A CA 1
ATOM 626 C C . HIS A 1 82 ? 0.445 17.352 -14.247 1.00 90.25 82 HIS A C 1
ATOM 628 O O . HIS A 1 82 ? 1.331 18.138 -14.590 1.00 90.25 82 HIS A O 1
ATOM 634 N N . PHE A 1 83 ? 0.623 16.514 -13.221 1.00 90.62 83 PHE A N 1
ATOM 635 C CA . PHE A 1 83 ? 1.914 16.395 -12.543 1.00 90.62 83 PHE A CA 1
ATOM 636 C C . PHE A 1 83 ? 2.929 15.709 -13.465 1.00 90.62 83 PHE A C 1
ATOM 638 O O . PHE A 1 83 ? 2.575 14.873 -14.301 1.00 90.62 83 PHE A O 1
ATOM 645 N N . SER A 1 84 ? 4.209 16.044 -13.292 1.00 90.94 84 SER A N 1
ATOM 646 C CA . SER A 1 84 ? 5.295 15.496 -14.106 1.00 90.94 84 SER A CA 1
ATOM 647 C C . SER A 1 84 ? 5.336 13.959 -14.081 1.00 90.94 84 SER A C 1
ATOM 649 O O . SER A 1 84 ? 5.141 13.358 -13.019 1.00 90.94 84 SER A O 1
ATOM 651 N N . PRO A 1 85 ? 5.655 13.306 -15.216 1.00 91.44 85 PRO A N 1
ATOM 652 C CA . PRO A 1 85 ? 5.873 11.865 -15.258 1.00 91.44 85 PRO A CA 1
ATOM 653 C C . PRO A 1 85 ? 6.993 11.397 -14.322 1.00 91.44 85 PRO A C 1
ATOM 655 O O . PRO A 1 85 ? 7.998 12.082 -14.124 1.00 91.44 85 PRO A O 1
ATOM 658 N N . ARG A 1 86 ? 6.852 10.180 -13.795 1.00 89.88 86 ARG A N 1
ATOM 659 C CA . ARG A 1 86 ? 7.785 9.539 -12.860 1.00 89.88 86 ARG A CA 1
ATOM 660 C C . ARG A 1 86 ? 8.700 8.558 -13.578 1.00 89.88 86 ARG A C 1
ATOM 662 O O . ARG A 1 86 ? 8.591 7.345 -13.420 1.00 89.88 86 ARG A O 1
ATOM 669 N N . LEU A 1 87 ? 9.604 9.095 -14.390 1.00 90.75 87 LEU A N 1
ATOM 670 C CA . LEU A 1 87 ? 10.506 8.286 -15.222 1.00 90.75 87 LEU A CA 1
ATOM 671 C C . LEU A 1 87 ? 11.753 7.796 -14.472 1.00 90.75 87 LEU A C 1
ATOM 673 O O . LEU A 1 87 ? 12.399 6.845 -14.905 1.00 90.75 87 LEU A O 1
ATOM 677 N N . ILE A 1 88 ? 12.104 8.457 -13.367 1.00 88.31 88 ILE A N 1
ATOM 678 C CA . ILE A 1 88 ? 13.290 8.139 -12.569 1.00 88.31 88 ILE A CA 1
ATOM 679 C C . ILE A 1 88 ? 12.938 7.008 -11.604 1.00 88.31 88 ILE A C 1
ATOM 681 O O . ILE A 1 88 ? 12.115 7.187 -10.712 1.00 88.31 88 ILE A O 1
ATOM 685 N N . GLY A 1 89 ? 13.574 5.857 -11.790 1.00 86.81 89 GLY A N 1
ATOM 686 C CA . GLY A 1 89 ? 13.405 4.658 -10.979 1.00 86.81 89 GLY A CA 1
ATOM 687 C C . GLY A 1 89 ? 14.121 3.478 -11.628 1.00 86.81 89 GLY A C 1
ATOM 688 O O . GLY A 1 89 ? 14.752 3.619 -12.679 1.00 86.81 89 GLY A O 1
ATOM 689 N N . PHE A 1 90 ? 14.022 2.300 -11.017 1.00 88.00 90 PHE A N 1
ATOM 690 C CA . PHE A 1 90 ? 14.612 1.098 -11.597 1.00 88.00 90 PHE A CA 1
ATOM 691 C C . PHE A 1 90 ? 13.894 0.722 -12.896 1.00 88.00 90 PHE A C 1
ATOM 693 O O . PHE A 1 90 ? 12.716 0.363 -12.879 1.00 88.00 90 PHE A O 1
ATOM 700 N N . ASN A 1 91 ? 14.625 0.772 -14.009 1.00 90.88 91 ASN A N 1
ATOM 701 C CA . ASN A 1 91 ? 14.119 0.393 -15.319 1.00 90.88 91 ASN A CA 1
ATOM 702 C C . ASN A 1 91 ? 14.581 -1.035 -15.684 1.00 90.88 91 ASN A C 1
ATOM 704 O O . ASN A 1 91 ? 15.751 -1.205 -16.053 1.00 90.88 91 ASN A O 1
ATOM 708 N N . PRO A 1 92 ? 13.694 -2.051 -15.638 1.00 87.88 92 PRO A N 1
ATOM 709 C CA . PRO A 1 92 ? 14.052 -3.421 -16.000 1.00 87.88 92 PRO A CA 1
ATOM 710 C C . PRO A 1 92 ? 14.459 -3.558 -17.475 1.00 87.88 92 PRO A C 1
ATOM 712 O O . PRO A 1 92 ? 15.215 -4.470 -17.798 1.00 87.88 92 PRO A O 1
ATOM 715 N N . ASP A 1 93 ? 14.056 -2.639 -18.364 1.00 89.06 93 ASP A N 1
ATOM 716 C CA . ASP A 1 93 ? 14.395 -2.697 -19.797 1.00 89.06 93 ASP A CA 1
ATOM 717 C C . ASP A 1 93 ? 15.915 -2.629 -20.042 1.00 89.06 93 ASP A C 1
ATOM 719 O O . ASP A 1 93 ? 16.412 -3.107 -21.064 1.00 89.06 93 ASP A O 1
ATOM 723 N N . THR A 1 94 ? 16.674 -2.094 -19.080 1.00 89.62 94 THR A N 1
ATOM 724 C CA . THR A 1 94 ? 18.146 -2.069 -19.114 1.00 89.62 94 THR A CA 1
ATOM 725 C C . THR A 1 94 ? 18.779 -3.464 -19.043 1.00 89.62 94 THR A C 1
ATOM 727 O O . THR A 1 94 ? 19.927 -3.635 -19.443 1.00 89.62 94 THR A O 1
ATOM 730 N N . LEU A 1 95 ? 18.028 -4.474 -18.589 1.00 90.75 95 LEU A N 1
ATOM 731 C CA . LEU A 1 95 ? 18.471 -5.862 -18.425 1.00 90.75 95 LEU A CA 1
ATOM 732 C C . LEU A 1 95 ? 17.961 -6.793 -19.536 1.00 90.75 95 LEU A C 1
ATOM 734 O O . LEU A 1 95 ? 18.115 -8.008 -19.439 1.00 90.75 95 LEU A O 1
ATOM 738 N N . THR A 1 96 ? 17.373 -6.255 -20.608 1.00 89.12 96 THR A N 1
ATOM 739 C CA . THR A 1 96 ? 16.827 -7.045 -21.732 1.00 89.12 96 THR A CA 1
ATOM 740 C C . THR A 1 96 ? 17.865 -7.937 -22.421 1.00 89.12 96 THR A C 1
ATOM 742 O O . THR A 1 96 ? 17.521 -9.016 -22.895 1.00 89.12 96 THR A O 1
ATOM 745 N N . GLY A 1 97 ? 19.148 -7.554 -22.399 1.00 89.88 97 GLY A N 1
ATOM 746 C CA . GLY A 1 97 ? 20.263 -8.387 -22.872 1.00 89.88 97 GLY A CA 1
ATOM 747 C C . GLY A 1 97 ? 20.596 -9.589 -21.974 1.00 89.88 97 GLY A C 1
ATOM 748 O O . GLY A 1 97 ? 21.499 -10.360 -22.284 1.00 89.88 97 GLY A O 1
ATOM 749 N N . SER A 1 98 ? 19.911 -9.760 -20.843 1.00 93.19 98 SER A N 1
ATOM 750 C CA . SER A 1 98 ? 20.119 -10.851 -19.887 1.00 93.19 98 SER A CA 1
ATOM 751 C C . SER A 1 98 ? 18.775 -11.354 -19.341 1.00 93.19 98 SER A C 1
ATOM 753 O O . SER A 1 98 ? 18.386 -10.995 -18.226 1.00 93.19 98 SER A O 1
ATOM 755 N N . PRO A 1 99 ? 18.059 -12.218 -20.093 1.00 91.12 99 PRO A N 1
ATOM 756 C CA . PRO A 1 99 ? 16.677 -12.601 -19.787 1.00 91.12 99 PRO A CA 1
ATOM 757 C C . PRO A 1 99 ? 16.460 -13.146 -18.369 1.00 91.12 99 PRO A C 1
ATOM 759 O O . PRO A 1 99 ? 15.458 -12.825 -17.734 1.00 91.12 99 PRO A O 1
ATOM 762 N N . GLY A 1 100 ? 17.408 -13.928 -17.839 1.00 91.50 100 GLY A N 1
ATOM 763 C CA . GLY A 1 100 ? 17.326 -14.453 -16.472 1.00 91.50 100 GLY A CA 1
ATOM 764 C C . GLY A 1 100 ? 17.305 -13.349 -15.409 1.00 91.50 100 GLY A C 1
ATOM 765 O O . GLY A 1 100 ? 16.450 -13.356 -14.526 1.00 91.50 100 GLY A O 1
ATOM 766 N N . PHE A 1 101 ? 18.191 -12.356 -15.528 1.00 88.81 101 PHE A N 1
ATOM 767 C CA . PHE A 1 101 ? 18.237 -11.213 -14.611 1.00 88.81 101 PHE A CA 1
ATOM 768 C C . PHE A 1 101 ? 17.032 -10.283 -14.785 1.00 88.81 101 PHE A C 1
ATOM 770 O O . PHE A 1 101 ? 16.498 -9.784 -13.792 1.00 88.81 101 PHE A O 1
ATOM 777 N N . TYR A 1 102 ? 16.558 -10.090 -16.020 1.00 90.88 102 TYR A N 1
ATOM 778 C CA . TYR A 1 102 ? 15.333 -9.338 -16.295 1.00 90.88 102 TYR A CA 1
ATOM 779 C C . TYR A 1 102 ? 14.141 -9.907 -15.512 1.00 90.88 102 TYR A C 1
ATOM 781 O O . TYR A 1 102 ? 13.540 -9.209 -14.694 1.00 90.88 102 TYR A O 1
ATOM 789 N N . TRP A 1 103 ? 13.839 -11.196 -15.695 1.00 91.44 103 TRP A N 1
ATOM 790 C CA . TRP A 1 103 ? 12.686 -11.819 -15.046 1.00 91.44 103 TRP A CA 1
ATOM 791 C C . TRP A 1 103 ? 12.859 -11.939 -13.536 1.00 91.44 103 TRP A C 1
ATOM 793 O O . TRP A 1 103 ? 11.910 -11.673 -12.802 1.00 91.44 103 TRP A O 1
ATOM 803 N N . ALA A 1 104 ? 14.061 -12.269 -13.056 1.00 90.38 104 ALA A N 1
ATOM 804 C CA . ALA A 1 104 ? 14.329 -12.340 -11.624 1.00 90.38 104 ALA A CA 1
ATOM 805 C C . ALA A 1 104 ? 14.066 -10.993 -10.931 1.00 90.38 104 ALA A C 1
ATOM 807 O O . ALA A 1 104 ? 13.346 -10.943 -9.935 1.00 90.38 104 ALA A O 1
ATOM 808 N N . THR A 1 105 ? 14.593 -9.889 -11.472 1.00 89.12 105 THR A N 1
ATOM 809 C CA . THR A 1 105 ? 14.386 -8.560 -10.874 1.00 89.12 105 THR A CA 1
ATOM 810 C C . THR A 1 105 ? 12.931 -8.111 -10.945 1.00 89.12 105 THR A C 1
ATOM 812 O O . THR A 1 105 ? 12.416 -7.580 -9.960 1.00 89.12 105 THR A O 1
ATOM 815 N N . LEU A 1 106 ? 12.244 -8.365 -12.062 1.00 91.69 106 LEU A N 1
ATOM 816 C CA . LEU A 1 106 ? 10.835 -8.020 -12.222 1.00 91.69 106 LEU A CA 1
ATOM 817 C C . LEU A 1 106 ? 9.952 -8.791 -11.230 1.00 91.69 106 LEU A C 1
ATOM 819 O O . LEU A 1 106 ? 9.183 -8.179 -10.490 1.00 91.69 106 LEU A O 1
ATOM 823 N N . VAL A 1 107 ? 10.105 -10.117 -11.154 1.00 92.88 107 VAL A N 1
ATOM 824 C CA . VAL A 1 107 ? 9.329 -10.972 -10.242 1.00 92.88 107 VAL A CA 1
ATOM 825 C C . VAL A 1 107 ? 9.585 -10.593 -8.787 1.00 92.88 107 VAL A C 1
ATOM 827 O O . VAL A 1 107 ? 8.630 -10.407 -8.038 1.00 92.88 107 VAL A O 1
ATOM 830 N N . LEU A 1 108 ? 10.844 -10.412 -8.377 1.00 90.44 108 LEU A N 1
ATOM 831 C CA . LEU A 1 108 ? 11.169 -10.033 -6.997 1.00 90.44 108 LEU A CA 1
ATOM 832 C C . LEU A 1 108 ? 10.573 -8.673 -6.615 1.00 90.44 108 LEU A C 1
ATOM 834 O O . LEU A 1 108 ? 10.080 -8.509 -5.497 1.00 90.44 108 LEU A O 1
ATOM 838 N N . ARG A 1 109 ? 10.560 -7.706 -7.541 1.00 91.31 109 ARG A N 1
ATOM 839 C CA . ARG A 1 109 ? 9.914 -6.403 -7.325 1.00 91.31 109 ARG A CA 1
ATOM 840 C C . ARG A 1 109 ? 8.404 -6.532 -7.180 1.00 91.31 109 ARG A C 1
ATOM 842 O O . ARG A 1 109 ? 7.850 -5.940 -6.258 1.00 91.31 109 ARG A O 1
ATOM 849 N N . PHE A 1 110 ? 7.758 -7.344 -8.014 1.00 94.94 110 PHE A N 1
ATOM 850 C CA . PHE A 1 110 ? 6.330 -7.629 -7.880 1.00 94.94 110 PHE A CA 1
ATOM 851 C C . PHE A 1 110 ? 6.001 -8.332 -6.563 1.00 94.94 110 PHE A C 1
ATOM 853 O O . PHE A 1 110 ? 5.070 -7.919 -5.881 1.00 94.94 110 PHE A O 1
ATOM 860 N N . VAL A 1 111 ? 6.775 -9.341 -6.156 1.00 94.31 111 VAL A N 1
ATOM 861 C CA . VAL A 1 111 ? 6.573 -10.039 -4.875 1.00 94.31 111 VAL A CA 1
ATOM 862 C C . VAL A 1 111 ? 6.711 -9.068 -3.705 1.00 94.31 111 VAL A C 1
ATOM 864 O O . VAL A 1 111 ? 5.857 -9.048 -2.816 1.00 94.31 111 VAL A O 1
ATOM 867 N N . ARG A 1 112 ? 7.739 -8.211 -3.716 1.00 92.75 112 ARG A N 1
ATOM 868 C CA . ARG A 1 112 ? 7.893 -7.159 -2.705 1.00 92.75 112 ARG A CA 1
ATOM 869 C C . ARG A 1 112 ? 6.671 -6.238 -2.682 1.00 92.75 112 ARG A C 1
ATOM 871 O O . ARG A 1 112 ? 6.094 -6.047 -1.618 1.00 92.75 112 ARG A O 1
ATOM 878 N N . LEU A 1 113 ? 6.288 -5.690 -3.835 1.00 95.31 113 LEU A N 1
ATOM 879 C CA . LEU A 1 113 ? 5.213 -4.706 -3.964 1.00 95.31 113 LEU A CA 1
ATOM 880 C C . LEU A 1 113 ? 3.841 -5.285 -3.575 1.00 95.31 113 LEU A C 1
ATOM 882 O O . LEU A 1 113 ? 3.068 -4.627 -2.890 1.00 95.31 113 LEU A O 1
ATOM 886 N N . VAL A 1 114 ? 3.527 -6.509 -3.995 1.00 97.38 114 VAL A N 1
ATOM 887 C CA . VAL A 1 114 ? 2.184 -7.101 -3.869 1.00 97.38 114 VAL A CA 1
ATOM 888 C C . VAL A 1 114 ? 2.001 -7.896 -2.579 1.00 97.38 114 VAL A C 1
ATOM 890 O O . VAL A 1 114 ? 0.882 -7.989 -2.076 1.00 97.38 114 VAL A O 1
ATOM 893 N N . VAL A 1 115 ? 3.070 -8.483 -2.041 1.00 95.12 115 VAL A N 1
ATOM 894 C CA . VAL A 1 115 ? 2.984 -9.402 -0.896 1.00 95.12 115 VAL A CA 1
ATOM 895 C C . VAL A 1 115 ? 3.670 -8.813 0.325 1.00 95.12 115 VAL A C 1
ATOM 897 O O . VAL A 1 115 ? 3.024 -8.596 1.346 1.00 95.12 115 VAL A O 1
ATOM 900 N N . VAL A 1 116 ? 4.972 -8.534 0.224 1.00 92.38 116 VAL A N 1
ATOM 901 C CA . VAL A 1 116 ? 5.778 -8.152 1.395 1.00 92.38 116 VAL A CA 1
ATOM 902 C C . VAL A 1 116 ? 5.327 -6.804 1.952 1.00 92.38 116 VAL A C 1
ATOM 904 O O . VAL A 1 116 ? 5.066 -6.704 3.146 1.00 92.38 116 VAL A O 1
ATOM 907 N N . VAL A 1 117 ? 5.194 -5.789 1.095 1.00 93.81 117 VAL A N 1
ATOM 908 C CA . VAL A 1 117 ? 4.801 -4.432 1.500 1.00 93.81 117 VAL A CA 1
ATOM 909 C C . VAL A 1 117 ? 3.411 -4.425 2.155 1.00 93.81 117 VAL A C 1
ATOM 911 O O . VAL A 1 117 ? 3.337 -4.015 3.311 1.00 93.81 117 VAL A O 1
ATOM 914 N N . PRO A 1 118 ? 2.336 -4.956 1.534 1.00 96.56 118 PRO A N 1
ATOM 915 C CA . PRO A 1 118 ? 1.018 -5.012 2.166 1.00 96.56 118 PRO A CA 1
ATOM 916 C C . PRO A 1 118 ? 0.999 -5.765 3.494 1.00 96.56 118 PRO A C 1
ATOM 918 O O . PRO A 1 118 ? 0.334 -5.331 4.428 1.00 96.56 118 PRO A O 1
ATOM 921 N N . LEU A 1 119 ? 1.734 -6.874 3.620 1.00 95.31 119 LEU A N 1
ATOM 922 C CA . LEU A 1 119 ? 1.799 -7.598 4.888 1.00 95.31 119 LEU A CA 1
ATOM 923 C C . LEU A 1 119 ? 2.461 -6.754 5.979 1.00 95.31 119 LEU A C 1
ATOM 925 O O . LEU A 1 119 ? 1.849 -6.546 7.024 1.00 95.31 119 LEU A O 1
ATOM 929 N N . VAL A 1 120 ? 3.673 -6.243 5.734 1.00 91.69 120 VAL A N 1
ATOM 930 C CA . VAL A 1 120 ? 4.402 -5.421 6.715 1.00 91.69 120 VAL A CA 1
ATOM 931 C C . VAL A 1 120 ? 3.583 -4.196 7.101 1.00 91.69 120 VAL A C 1
ATOM 933 O O . VAL A 1 120 ? 3.378 -3.933 8.286 1.00 91.69 120 VAL A O 1
ATOM 936 N N . GLU A 1 121 ? 3.103 -3.455 6.107 1.00 96.00 121 GLU A N 1
ATOM 937 C CA . GLU A 1 121 ? 2.413 -2.196 6.338 1.00 96.00 121 GLU A CA 1
ATOM 938 C C . GLU A 1 121 ? 1.074 -2.404 7.039 1.00 96.00 121 GLU A C 1
ATOM 940 O O . GLU A 1 121 ? 0.806 -1.734 8.031 1.00 96.00 121 GLU A O 1
ATOM 945 N N . GLU A 1 122 ? 0.235 -3.347 6.612 1.00 97.12 122 GLU A N 1
ATOM 946 C CA . GLU A 1 122 ? -1.069 -3.525 7.256 1.00 97.12 122 GLU A CA 1
ATOM 947 C C . GLU A 1 122 ? -0.951 -4.132 8.659 1.00 97.12 122 GLU A C 1
ATOM 949 O O . GLU A 1 122 ? -1.712 -3.745 9.554 1.00 97.12 122 GLU A O 1
ATOM 954 N N . ILE A 1 123 ? 0.021 -5.020 8.902 1.00 94.38 123 ILE A N 1
ATOM 955 C CA . ILE A 1 123 ? 0.319 -5.507 10.257 1.00 94.38 123 ILE A CA 1
ATOM 956 C C . ILE A 1 123 ? 0.744 -4.336 11.149 1.00 94.38 123 ILE A C 1
ATOM 958 O O . ILE A 1 123 ? 0.214 -4.186 12.250 1.00 94.38 123 ILE A O 1
ATOM 962 N N . PHE A 1 124 ? 1.637 -3.467 10.673 1.00 95.12 124 PHE A N 1
ATOM 963 C CA . PHE A 1 124 ? 2.108 -2.322 11.448 1.00 95.12 124 PHE A CA 1
ATOM 964 C C . PHE A 1 124 ? 1.015 -1.265 11.663 1.00 95.12 124 PHE A C 1
ATOM 966 O O . PHE A 1 124 ? 0.704 -0.909 12.798 1.00 95.12 124 PHE A O 1
ATOM 973 N N . TRP A 1 125 ? 0.388 -0.775 10.595 1.00 95.81 125 TRP A N 1
ATOM 974 C CA . TRP A 1 125 ? -0.576 0.318 10.673 1.00 95.81 125 TRP A CA 1
ATOM 975 C C . TRP A 1 125 ? -1.890 -0.119 11.324 1.00 95.81 125 TRP A C 1
ATOM 977 O O . TRP A 1 125 ? -2.403 0.576 12.202 1.00 95.81 125 TRP A O 1
ATOM 987 N N . ARG A 1 126 ? -2.467 -1.252 10.893 1.00 96.25 126 ARG A N 1
ATOM 988 C CA . ARG A 1 126 ? -3.832 -1.667 11.281 1.00 96.25 126 ARG A CA 1
ATOM 989 C C . ARG A 1 126 ? -3.798 -2.706 12.388 1.00 96.25 126 ARG A C 1
ATOM 991 O O . ARG A 1 126 ? -4.620 -2.647 13.301 1.00 96.25 126 ARG A O 1
ATOM 998 N N . GLY A 1 127 ? -2.855 -3.641 12.309 1.00 92.06 127 GLY A N 1
ATOM 999 C CA . GLY A 1 127 ? -2.628 -4.634 13.352 1.00 92.06 127 GLY A CA 1
ATOM 1000 C C . GLY A 1 127 ? -2.115 -4.000 14.644 1.00 92.06 127 GLY A C 1
ATOM 1001 O O . GLY A 1 127 ? -2.633 -4.325 15.708 1.00 92.06 127 GLY A O 1
ATOM 1002 N N . PHE A 1 128 ? -1.171 -3.065 14.570 1.00 94.44 128 PHE A N 1
ATOM 1003 C CA . PHE A 1 128 ? -0.545 -2.459 15.747 1.00 94.44 128 PHE A CA 1
ATOM 1004 C C . PHE A 1 128 ? -1.006 -1.014 16.000 1.00 94.44 128 PHE A C 1
ATOM 1006 O O . PHE A 1 128 ? -1.764 -0.773 16.943 1.00 94.44 128 PHE A O 1
ATOM 1013 N N . LEU A 1 129 ? -0.607 -0.048 15.166 1.00 94.75 129 LEU A N 1
ATOM 1014 C CA . LEU A 1 129 ? -0.643 1.376 15.524 1.00 94.75 129 LEU A CA 1
ATOM 1015 C C . LEU A 1 129 ? -2.064 1.925 15.731 1.00 94.75 129 LEU A C 1
ATOM 1017 O O . LEU A 1 129 ? -2.290 2.688 16.671 1.00 94.75 129 LEU A O 1
ATOM 1021 N N . LEU A 1 130 ? -3.044 1.492 14.924 1.00 95.44 130 LEU A N 1
ATOM 1022 C CA . LEU A 1 130 ? -4.453 1.866 15.124 1.00 95.44 130 LEU A CA 1
ATOM 1023 C C . LEU A 1 130 ? -4.961 1.490 16.523 1.00 95.44 130 LEU A C 1
ATOM 1025 O O . LEU A 1 130 ? -5.774 2.212 17.097 1.00 95.44 130 LEU A O 1
ATOM 1029 N N . ARG A 1 131 ? -4.516 0.362 17.073 1.00 96.00 131 ARG A N 1
ATOM 1030 C CA . ARG A 1 131 ? -4.940 -0.101 18.398 1.00 96.00 131 ARG A CA 1
ATOM 1031 C C . ARG A 1 131 ? -4.085 0.510 19.504 1.00 96.00 131 ARG A C 1
ATOM 1033 O O . ARG A 1 131 ? -4.628 0.911 20.527 1.00 96.00 131 ARG A O 1
ATOM 1040 N N . TYR A 1 132 ? -2.785 0.659 19.257 1.00 94.12 132 TYR A N 1
ATOM 1041 C CA . TYR A 1 132 ? -1.837 1.245 20.204 1.00 94.12 132 TYR A CA 1
ATOM 1042 C C . TYR A 1 132 ? -2.171 2.698 20.557 1.00 94.12 132 TYR A C 1
ATOM 1044 O O . TYR A 1 132 ? -2.123 3.084 21.718 1.00 94.12 132 TYR A O 1
ATOM 1052 N N . LEU A 1 133 ? -2.610 3.497 19.577 1.00 95.50 133 LEU A N 1
ATOM 1053 C CA . LEU A 1 133 ? -3.060 4.875 19.820 1.00 95.50 133 LEU A CA 1
ATOM 1054 C C . LEU A 1 133 ? -4.378 4.975 20.614 1.00 95.50 133 LEU A C 1
ATOM 1056 O O . LEU A 1 133 ? -4.816 6.082 20.922 1.00 95.50 133 LEU A O 1
ATOM 1060 N N . ILE A 1 134 ? -5.039 3.851 20.907 1.00 96.81 134 ILE A N 1
ATOM 1061 C CA . ILE A 1 134 ? -6.214 3.790 21.788 1.00 96.81 134 ILE A CA 1
ATOM 1062 C C . ILE A 1 134 ? -5.785 3.373 23.196 1.00 96.81 134 ILE A C 1
ATOM 1064 O O . ILE A 1 134 ? -6.197 4.005 24.165 1.00 96.81 134 ILE A O 1
ATOM 1068 N N . ALA A 1 135 ? -4.971 2.322 23.303 1.00 95.19 135 ALA A N 1
ATOM 1069 C CA . ALA A 1 135 ? -4.400 1.845 24.556 1.00 95.19 135 ALA A CA 1
ATOM 1070 C C . ALA A 1 135 ? -3.063 1.136 24.296 1.00 95.19 135 ALA A C 1
ATOM 1072 O O . ALA A 1 135 ? -2.948 0.373 23.336 1.00 95.19 135 ALA A O 1
ATOM 1073 N N . GLU A 1 136 ? -2.084 1.330 25.186 1.00 91.00 136 GLU A N 1
ATOM 1074 C CA . GLU A 1 136 ? -0.759 0.695 25.086 1.00 91.00 136 GLU A CA 1
ATOM 1075 C C . GLU A 1 136 ? -0.848 -0.838 25.084 1.00 91.00 136 GLU A C 1
ATOM 1077 O O . GLU A 1 136 ? -0.160 -1.503 24.309 1.00 91.00 136 GLU A O 1
ATOM 1082 N N . SER A 1 137 ? -1.768 -1.406 25.874 1.00 90.88 137 SER A N 1
ATOM 1083 C CA . SER A 1 137 ? -2.151 -2.824 25.841 1.00 90.88 137 SER A CA 1
ATOM 1084 C C . SER A 1 137 ? -3.030 -3.145 24.619 1.00 90.88 137 SER A C 1
ATOM 1086 O O . SER A 1 137 ? -4.138 -3.677 24.729 1.00 90.88 137 SER A O 1
ATOM 1088 N N . PHE A 1 138 ? -2.532 -2.813 23.427 1.00 90.44 138 PHE A N 1
ATOM 1089 C CA . PHE A 1 138 ? -3.275 -2.779 22.164 1.00 90.44 138 PHE A CA 1
ATOM 1090 C C . PHE A 1 138 ? -3.922 -4.117 21.771 1.00 90.44 138 PHE A C 1
ATOM 1092 O O . PHE A 1 138 ? -4.919 -4.139 21.049 1.00 90.44 138 PHE A O 1
ATOM 1099 N N . GLU A 1 139 ? -3.389 -5.241 22.249 1.00 89.19 139 GLU A N 1
ATOM 1100 C CA . GLU A 1 139 ? -3.949 -6.577 22.021 1.00 89.19 139 GLU A CA 1
ATOM 1101 C C . GLU A 1 139 ? -5.333 -6.755 22.656 1.00 89.19 139 GLU A C 1
ATOM 1103 O O . GLU A 1 139 ? -6.164 -7.488 22.122 1.00 89.19 139 GLU A O 1
ATOM 1108 N N . THR A 1 140 ? -5.615 -6.027 23.742 1.00 92.56 140 THR A N 1
ATOM 1109 C CA . THR A 1 140 ? -6.932 -6.015 24.400 1.00 92.56 140 THR A CA 1
ATOM 1110 C C . THR A 1 140 ? -7.976 -5.222 23.612 1.00 92.56 140 THR A C 1
ATOM 1112 O O . THR A 1 140 ? -9.177 -5.404 23.810 1.00 92.56 140 THR A O 1
ATOM 1115 N N . VAL A 1 141 ? -7.536 -4.362 22.687 1.00 95.00 141 VAL A N 1
ATOM 1116 C CA . VAL A 1 141 ? -8.412 -3.544 21.851 1.00 95.00 141 VAL A CA 1
ATOM 1117 C C . VAL A 1 141 ? -8.903 -4.387 20.666 1.00 95.00 141 VAL A C 1
ATOM 1119 O O . VAL A 1 141 ? -8.090 -4.853 19.855 1.00 95.00 141 VAL A O 1
ATOM 1122 N N . PRO A 1 142 ? -10.225 -4.570 20.487 1.00 94.94 142 PRO A N 1
ATOM 1123 C CA . PRO A 1 142 ? -10.752 -5.306 19.343 1.00 94.94 142 PRO A CA 1
ATOM 1124 C C . PRO A 1 142 ? -10.346 -4.661 18.013 1.00 94.94 142 PRO A C 1
ATOM 1126 O O . PRO A 1 142 ? -10.383 -3.434 17.858 1.00 94.94 142 PRO A O 1
ATOM 1129 N N . PHE A 1 143 ? -9.999 -5.479 17.017 1.00 95.00 143 PHE A N 1
ATOM 1130 C CA . PHE A 1 143 ? -9.636 -4.978 15.690 1.00 95.00 143 PHE A CA 1
ATOM 1131 C C . PHE A 1 143 ? -10.800 -4.201 15.050 1.00 95.00 143 PHE A C 1
ATOM 1133 O O . PHE A 1 143 ? -11.938 -4.677 14.988 1.00 95.00 143 PHE A O 1
ATOM 1140 N N . GLY A 1 144 ? -10.507 -3.001 14.544 1.00 94.56 144 GLY A N 1
ATOM 1141 C CA . GLY A 1 144 ? -11.506 -2.099 13.968 1.00 94.56 144 GLY A CA 1
ATOM 1142 C C . GLY A 1 144 ? -12.267 -1.245 14.993 1.00 94.56 144 GLY A C 1
ATOM 1143 O O . GLY A 1 144 ? -13.301 -0.676 14.641 1.00 94.56 144 GLY A O 1
ATOM 1144 N N . THR A 1 145 ? -11.784 -1.144 16.238 1.00 96.94 145 THR A N 1
ATOM 1145 C CA . THR A 1 145 ? -12.268 -0.149 17.213 1.00 96.94 145 THR A CA 1
ATOM 1146 C C . THR A 1 145 ? -11.897 1.259 16.750 1.00 96.94 145 THR A C 1
ATOM 1148 O O . THR A 1 145 ? -10.762 1.506 16.346 1.00 96.94 145 THR A O 1
ATOM 1151 N N . PHE A 1 146 ? -12.862 2.178 16.781 1.00 97.88 146 PHE A N 1
ATOM 1152 C CA . PHE A 1 146 ? -12.678 3.544 16.302 1.00 97.88 146 PHE A CA 1
ATOM 1153 C C . PHE A 1 146 ? -12.299 4.501 17.436 1.00 97.88 146 PHE A C 1
ATOM 1155 O O . PHE A 1 146 ? -12.887 4.469 18.513 1.00 97.88 146 PHE A O 1
ATOM 1162 N N . SER A 1 147 ? -11.363 5.402 17.147 1.00 98.06 147 SER A N 1
ATOM 1163 C CA . SER A 1 147 ? -11.059 6.598 17.932 1.00 98.06 147 SER A CA 1
ATOM 1164 C C . SER A 1 147 ? -10.536 7.666 16.979 1.00 98.06 147 SER A C 1
ATOM 1166 O O . SER A 1 147 ? -9.767 7.355 16.067 1.00 98.06 147 SER A O 1
ATOM 1168 N N . TRP A 1 148 ? -10.915 8.924 17.198 1.00 98.19 148 TRP A N 1
ATOM 1169 C CA . TRP A 1 148 ? -10.439 10.040 16.379 1.00 98.19 148 TRP A CA 1
ATOM 1170 C C . TRP A 1 148 ?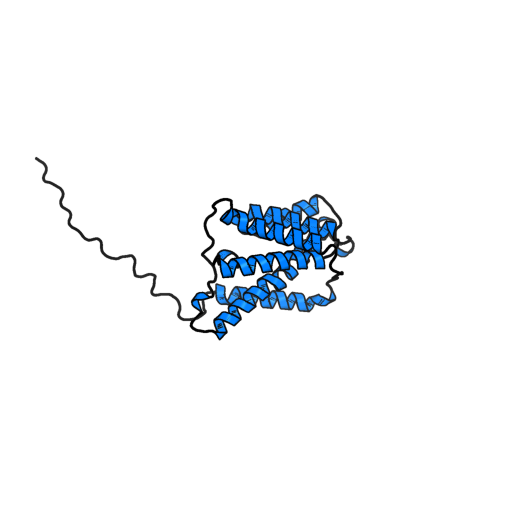 -8.923 10.223 16.452 1.00 98.19 148 TRP A C 1
ATOM 1172 O O . TRP A 1 148 ? -8.301 10.495 15.428 1.00 98.19 148 TRP A O 1
ATOM 1182 N N . LEU A 1 149 ? -8.322 10.020 17.630 1.00 97.62 149 LEU A N 1
ATOM 1183 C CA . LEU A 1 149 ? -6.869 10.103 17.798 1.00 97.62 149 LEU A CA 1
ATOM 1184 C C . LEU A 1 149 ? -6.161 9.036 16.958 1.00 97.62 149 LEU A C 1
ATOM 1186 O O . LEU A 1 149 ? -5.238 9.345 16.212 1.00 97.62 149 LEU A O 1
ATOM 1190 N N . SER A 1 150 ? -6.639 7.795 17.042 1.00 96.62 150 SER A N 1
ATOM 1191 C CA . SER A 1 150 ? -6.102 6.666 16.283 1.00 96.62 150 SER A CA 1
ATOM 1192 C C . SER A 1 150 ? -6.260 6.863 14.773 1.00 96.62 150 SER A C 1
ATOM 1194 O O . SER A 1 150 ? -5.285 6.753 14.027 1.00 96.62 150 SER A O 1
ATOM 1196 N N . PHE A 1 151 ? -7.462 7.231 14.321 1.00 98.62 151 PHE A N 1
ATOM 1197 C CA . PHE A 1 151 ? -7.745 7.462 12.908 1.00 98.62 151 PHE A CA 1
ATOM 1198 C C . PHE A 1 151 ? -6.849 8.552 12.317 1.00 98.62 151 PHE A C 1
ATOM 1200 O O . PHE A 1 151 ? -6.174 8.316 11.312 1.00 98.62 151 PHE A O 1
ATOM 1207 N N . SER A 1 152 ? -6.826 9.732 12.940 1.00 98.38 152 SER A N 1
ATOM 1208 C CA . SER A 1 152 ? -6.046 10.871 12.457 1.00 98.38 152 SER A CA 1
ATOM 1209 C C . SER A 1 152 ? -4.547 10.610 12.587 1.00 98.38 152 SER A C 1
ATOM 1211 O O . SER A 1 152 ? -3.802 10.875 11.648 1.00 98.38 152 SER A O 1
ATOM 1213 N N . GLY A 1 153 ? -4.109 10.022 13.705 1.00 97.62 153 GLY A N 1
ATOM 1214 C CA . GLY A 1 153 ? -2.708 9.695 13.964 1.00 97.62 153 GLY A CA 1
ATOM 1215 C C . GLY A 1 153 ? -2.130 8.728 12.934 1.00 97.62 153 GLY A C 1
ATOM 1216 O O . GLY A 1 153 ? -1.110 9.035 12.323 1.00 97.62 153 GLY A O 1
ATOM 1217 N N . VAL A 1 154 ? -2.806 7.606 12.662 1.00 97.62 154 VAL A N 1
ATOM 1218 C CA . VAL A 1 154 ? -2.351 6.641 11.643 1.00 97.62 154 VAL A CA 1
ATOM 1219 C C . VAL A 1 154 ? -2.419 7.230 10.238 1.00 97.62 154 VAL A C 1
ATOM 1221 O O . VAL A 1 154 ? -1.504 7.020 9.450 1.00 97.62 154 VAL A O 1
ATOM 1224 N N . THR A 1 155 ? -3.468 7.991 9.913 1.00 98.50 155 THR A N 1
ATOM 1225 C CA . THR A 1 155 ? -3.605 8.616 8.586 1.00 98.50 155 THR A CA 1
ATOM 1226 C C . THR A 1 155 ? -2.462 9.598 8.305 1.00 98.50 155 THR A C 1
ATOM 1228 O O . THR A 1 155 ? -1.866 9.565 7.228 1.00 98.50 155 THR A O 1
ATOM 1231 N N . LEU A 1 156 ? -2.116 10.443 9.280 1.00 98.12 156 LEU A N 1
ATOM 1232 C CA . LEU A 1 156 ? -1.016 11.403 9.160 1.00 98.12 156 LEU A CA 1
ATOM 1233 C C . LEU A 1 156 ? 0.350 10.712 9.158 1.00 98.12 156 LEU A C 1
ATOM 1235 O O . LEU A 1 156 ? 1.195 11.047 8.332 1.00 98.12 156 LEU A O 1
ATOM 1239 N N . ALA A 1 157 ? 0.562 9.727 10.034 1.00 96.19 157 ALA A N 1
ATOM 1240 C CA . ALA A 1 157 ? 1.810 8.972 10.078 1.00 96.19 157 ALA A CA 1
ATOM 1241 C C . ALA A 1 157 ? 2.070 8.224 8.759 1.00 96.19 157 ALA A C 1
ATOM 1243 O O . ALA A 1 157 ? 3.183 8.278 8.240 1.00 96.19 157 ALA A O 1
ATOM 1244 N N . PHE A 1 158 ? 1.033 7.614 8.173 1.00 97.00 158 PHE A N 1
ATOM 1245 C CA . PHE A 1 158 ? 1.101 7.003 6.845 1.00 97.00 158 PHE A CA 1
ATOM 1246 C C . PHE A 1 158 ? 1.417 8.040 5.760 1.00 97.00 158 PHE A C 1
ATOM 1248 O O . PHE A 1 158 ? 2.252 7.806 4.897 1.00 97.00 158 PHE A O 1
ATOM 1255 N N . CYS A 1 159 ? 0.798 9.222 5.795 1.00 97.38 159 CYS A N 1
ATOM 1256 C CA . CYS A 1 159 ? 1.115 10.295 4.849 1.00 97.38 159 CYS A CA 1
ATOM 1257 C C . CYS A 1 159 ? 2.594 10.714 4.929 1.00 97.38 159 CYS A C 1
ATOM 1259 O O . CYS A 1 159 ? 3.266 10.825 3.905 1.00 97.38 159 CYS A O 1
ATOM 1261 N N . PHE A 1 160 ? 3.123 10.911 6.138 1.00 96.12 160 PHE A N 1
ATOM 1262 C CA . PHE A 1 160 ? 4.504 11.351 6.336 1.00 96.12 160 PHE A CA 1
ATOM 1263 C C . PHE A 1 160 ? 5.555 10.270 6.075 1.00 96.12 160 PHE A C 1
ATOM 1265 O O . PHE A 1 160 ? 6.708 10.622 5.829 1.00 96.12 160 PHE A O 1
ATOM 1272 N N . SER A 1 161 ? 5.185 8.985 6.068 1.00 93.94 161 SER A N 1
ATOM 1273 C CA . SER A 1 161 ? 6.089 7.914 5.633 1.00 93.94 161 SER A CA 1
ATOM 1274 C C . SER A 1 161 ? 6.320 7.902 4.117 1.00 93.94 161 SER A C 1
ATOM 1276 O O . SER A 1 161 ? 7.201 7.187 3.647 1.00 93.94 161 SER A O 1
ATOM 1278 N N . HIS A 1 162 ? 5.553 8.689 3.354 1.00 93.75 162 HIS A N 1
ATOM 1279 C CA . HIS A 1 162 ? 5.683 8.819 1.905 1.00 93.75 162 HIS A CA 1
ATOM 1280 C C . HIS A 1 162 ? 6.402 10.113 1.501 1.00 93.75 162 HIS A C 1
ATOM 1282 O O . HIS A 1 162 ? 6.469 11.098 2.246 1.00 93.75 162 HIS A O 1
ATOM 1288 N N . SER A 1 163 ? 6.938 10.129 0.278 1.00 90.88 163 SER A N 1
ATOM 1289 C CA . SER A 1 163 ? 7.571 11.312 -0.302 1.00 90.88 163 SER A CA 1
ATOM 1290 C C . SER A 1 163 ? 6.590 12.478 -0.433 1.00 90.88 163 SER A C 1
ATOM 1292 O O . SER A 1 163 ? 5.414 12.292 -0.727 1.00 90.88 163 SER A O 1
ATOM 1294 N N . ARG A 1 164 ? 7.082 13.714 -0.257 1.00 91.44 164 ARG A N 1
ATOM 1295 C CA . ARG A 1 164 ? 6.248 14.936 -0.271 1.00 91.44 164 ARG A CA 1
ATOM 1296 C C . ARG A 1 164 ? 5.301 15.062 -1.478 1.00 91.44 164 ARG A C 1
ATOM 1298 O O . ARG A 1 164 ? 4.161 15.464 -1.262 1.00 91.44 164 ARG A O 1
ATOM 1305 N N . PRO A 1 165 ? 5.705 14.719 -2.720 1.00 89.81 165 PRO A N 1
ATOM 1306 C CA . PRO A 1 165 ? 4.796 14.757 -3.869 1.00 89.81 165 PRO A CA 1
ATOM 1307 C C . PRO A 1 165 ? 3.597 13.803 -3.754 1.00 89.81 165 PRO A C 1
ATOM 1309 O O . PRO A 1 165 ? 2.586 14.022 -4.415 1.00 89.81 165 PRO A O 1
ATOM 1312 N N . ASP A 1 166 ? 3.701 12.765 -2.923 1.00 92.88 166 ASP A N 1
ATOM 1313 C CA . ASP A 1 166 ? 2.675 11.741 -2.719 1.00 92.88 166 ASP A CA 1
ATOM 1314 C C . ASP A 1 166 ? 1.742 12.038 -1.556 1.00 92.88 166 ASP A C 1
ATOM 1316 O O . ASP A 1 166 ? 0.737 11.351 -1.410 1.00 92.88 166 ASP A O 1
ATOM 1320 N N . TRP A 1 167 ? 2.030 13.051 -0.735 1.00 95.31 167 TRP A N 1
ATOM 1321 C CA . TRP A 1 167 ? 1.250 13.340 0.469 1.00 95.31 167 TRP A CA 1
ATOM 1322 C C . TRP A 1 167 ? -0.263 13.437 0.227 1.00 95.31 167 TRP A C 1
ATOM 1324 O O . TRP A 1 167 ? -1.000 12.827 0.999 1.00 95.31 167 TRP A O 1
ATOM 1334 N N . PRO A 1 168 ? -0.772 14.098 -0.834 1.00 95.56 168 PRO A N 1
ATOM 1335 C CA . PRO A 1 168 ? -2.212 14.123 -1.086 1.00 95.56 168 PRO A CA 1
ATOM 1336 C C . PRO A 1 168 ? -2.806 12.720 -1.293 1.00 95.56 168 PRO A C 1
ATOM 1338 O O . PRO A 1 168 ? -3.803 12.366 -0.661 1.00 95.56 168 PRO A O 1
ATOM 1341 N N . SER A 1 169 ? -2.170 11.898 -2.132 1.00 96.69 169 SER A N 1
ATOM 1342 C CA . SER A 1 169 ? -2.607 10.526 -2.410 1.00 96.69 169 SER A CA 1
ATOM 1343 C C . SER A 1 169 ? -2.435 9.628 -1.186 1.00 96.69 169 SER A C 1
ATOM 1345 O O . SER A 1 169 ? -3.337 8.853 -0.866 1.00 96.69 169 SER A O 1
ATOM 1347 N N . ALA A 1 170 ? -1.328 9.763 -0.454 1.00 97.38 170 ALA A N 1
ATOM 1348 C CA . ALA A 1 170 ? -1.023 8.984 0.740 1.00 97.38 170 ALA A CA 1
ATOM 1349 C C . ALA A 1 170 ? -1.992 9.295 1.888 1.00 97.38 170 ALA A C 1
ATOM 1351 O O . ALA A 1 170 ? -2.500 8.370 2.518 1.00 97.38 170 ALA A O 1
ATOM 1352 N N . LEU A 1 171 ? -2.324 10.568 2.123 1.00 98.25 171 LEU A N 1
ATOM 1353 C CA . LEU A 1 171 ? -3.284 10.979 3.148 1.00 98.25 171 LEU A CA 1
ATOM 1354 C C . LEU A 1 171 ? -4.668 10.364 2.896 1.00 98.25 171 LEU A C 1
ATOM 1356 O O . LEU A 1 171 ? -5.259 9.759 3.792 1.00 98.25 171 LEU A O 1
ATOM 1360 N N . LEU A 1 172 ? -5.167 10.467 1.661 1.00 98.44 172 LEU A N 1
ATOM 1361 C CA . LEU A 1 172 ? -6.459 9.892 1.282 1.00 98.44 172 LEU A CA 1
ATOM 1362 C C . LEU A 1 172 ? -6.433 8.359 1.347 1.00 98.44 172 LEU A C 1
ATOM 1364 O O . LEU A 1 172 ? -7.359 7.750 1.880 1.00 98.44 172 LEU A O 1
ATOM 1368 N N . SER A 1 173 ? -5.354 7.731 0.878 1.00 98.25 173 SER A N 1
ATOM 1369 C CA . SER A 1 173 ? -5.179 6.274 0.935 1.00 98.25 173 SER A CA 1
ATOM 1370 C C . SER A 1 173 ? -5.144 5.757 2.374 1.00 98.25 173 SER A C 1
ATOM 1372 O O . SER A 1 173 ? -5.828 4.787 2.698 1.00 98.25 173 SER A O 1
ATOM 1374 N N . GLY A 1 174 ? -4.412 6.434 3.265 1.00 97.94 174 GLY A N 1
ATOM 1375 C CA . GLY A 1 174 ? -4.339 6.102 4.687 1.00 97.94 174 GLY A CA 1
ATOM 1376 C C . GLY A 1 174 ? -5.717 6.116 5.351 1.00 97.94 174 GLY A C 1
ATOM 1377 O O . GLY A 1 174 ? -6.081 5.160 6.045 1.00 97.94 174 GLY A O 1
ATOM 1378 N N . ALA A 1 175 ? -6.522 7.143 5.062 1.00 98.62 175 ALA A N 1
ATOM 1379 C CA . ALA A 1 175 ? -7.896 7.249 5.542 1.00 98.62 175 ALA A CA 1
ATOM 1380 C C . ALA A 1 175 ? -8.803 6.138 4.979 1.00 98.62 175 ALA A C 1
ATOM 1382 O O . ALA A 1 175 ? -9.568 5.523 5.727 1.00 98.62 175 ALA A O 1
ATOM 1383 N N . LEU A 1 176 ? -8.708 5.844 3.677 1.00 98.62 176 LEU A N 1
ATOM 1384 C CA . LEU A 1 176 ? -9.502 4.803 3.017 1.00 98.62 176 LEU A CA 1
ATOM 1385 C C . LEU A 1 176 ? -9.169 3.398 3.530 1.00 98.62 176 LEU A C 1
ATOM 1387 O O . LEU A 1 176 ? -10.073 2.604 3.786 1.00 98.62 176 LEU A O 1
ATOM 1391 N N . TYR A 1 177 ? -7.899 3.085 3.757 1.00 98.50 177 TYR A N 1
ATOM 1392 C CA . TYR A 1 177 ? -7.517 1.805 4.344 1.00 98.50 177 TYR A CA 1
ATOM 1393 C C . TYR A 1 177 ? -7.915 1.696 5.826 1.00 98.50 177 TYR A C 1
ATOM 1395 O O . TYR A 1 177 ? -8.343 0.628 6.266 1.00 98.50 177 TYR A O 1
ATOM 1403 N N . ASN A 1 178 ? -7.896 2.794 6.593 1.00 98.38 178 ASN A N 1
ATOM 1404 C CA . ASN A 1 178 ? -8.492 2.804 7.936 1.00 98.38 178 ASN A CA 1
ATOM 1405 C C . ASN A 1 178 ? -10.002 2.526 7.873 1.00 98.38 178 ASN A C 1
ATOM 1407 O O . ASN A 1 178 ? -10.524 1.734 8.659 1.00 98.38 178 ASN A O 1
ATOM 1411 N N . LEU A 1 179 ? -10.703 3.093 6.887 1.00 98.38 179 LEU A N 1
ATOM 1412 C CA . LEU A 1 179 ? -12.108 2.781 6.637 1.00 98.38 179 LEU A CA 1
ATOM 1413 C C . LEU A 1 179 ? -12.308 1.288 6.320 1.00 98.38 179 LEU A C 1
ATOM 1415 O O . LEU A 1 179 ? -13.255 0.691 6.838 1.00 98.38 179 LEU A O 1
ATOM 1419 N N . VAL A 1 180 ? -11.423 0.657 5.538 1.00 98.31 180 VAL A N 1
ATOM 1420 C CA . VAL A 1 180 ? -11.443 -0.804 5.329 1.00 98.31 180 VAL A CA 1
ATOM 1421 C C . VAL A 1 180 ? -11.319 -1.544 6.655 1.00 98.31 180 VAL A C 1
ATOM 1423 O O . VAL A 1 180 ? -12.159 -2.407 6.932 1.00 98.31 180 VAL A O 1
ATOM 1426 N N . ALA A 1 181 ? -10.372 -1.169 7.513 1.00 97.62 181 ALA A N 1
ATOM 1427 C CA . ALA A 1 181 ? -10.193 -1.793 8.822 1.00 97.62 181 ALA A CA 1
ATOM 1428 C C . ALA A 1 181 ? -11.457 -1.692 9.692 1.00 97.62 181 ALA A C 1
ATOM 1430 O O . ALA A 1 181 ? -11.935 -2.705 10.206 1.00 97.62 181 ALA A O 1
ATOM 1431 N N . TYR A 1 182 ? -12.067 -0.508 9.796 1.00 98.00 182 TYR A N 1
ATOM 1432 C CA . TYR A 1 182 ? -13.262 -0.299 10.623 1.00 98.00 182 TYR A CA 1
ATOM 1433 C C . TYR A 1 182 ? -14.513 -0.984 10.068 1.00 98.00 182 TYR A C 1
ATOM 1435 O O . TYR A 1 182 ? -15.344 -1.491 10.825 1.00 98.00 182 TYR A O 1
ATOM 1443 N N . ARG A 1 183 ? -14.675 -1.013 8.740 1.00 97.62 183 ARG A N 1
ATOM 1444 C CA . ARG A 1 183 ? -15.863 -1.590 8.094 1.00 97.62 183 ARG A CA 1
ATOM 1445 C C . ARG A 1 183 ? -15.805 -3.107 8.011 1.00 97.62 183 ARG A C 1
ATOM 1447 O O . ARG A 1 183 ? -16.846 -3.751 8.119 1.00 97.62 183 ARG A O 1
ATOM 1454 N N . THR A 1 184 ? -14.629 -3.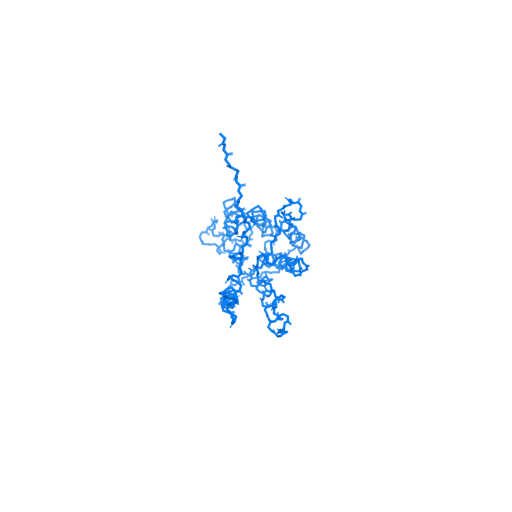678 7.781 1.00 97.19 184 THR A N 1
ATOM 1455 C CA . THR A 1 184 ? -14.469 -5.130 7.617 1.00 97.19 184 THR A CA 1
ATOM 1456 C C . THR A 1 184 ? -14.136 -5.824 8.929 1.00 97.19 184 THR A C 1
ATOM 1458 O O . THR A 1 184 ? -14.482 -6.996 9.095 1.00 97.19 184 THR A O 1
ATOM 1461 N N . LYS A 1 185 ? -13.499 -5.109 9.867 1.00 96.31 185 LYS A N 1
ATOM 1462 C CA . LYS A 1 185 ? -12.935 -5.668 11.099 1.00 96.31 185 LYS A CA 1
ATOM 1463 C C . LYS A 1 185 ? -12.094 -6.920 10.808 1.00 96.31 185 LYS A C 1
ATOM 1465 O O . LYS A 1 185 ? -12.249 -7.941 11.474 1.00 96.31 185 LYS A O 1
ATOM 1470 N N . SER A 1 186 ? -11.300 -6.871 9.736 1.00 95.81 186 SER A N 1
ATOM 1471 C CA . SER A 1 186 ? -10.466 -7.979 9.271 1.00 95.81 186 SER A CA 1
ATOM 1472 C C . SER A 1 186 ? -9.144 -7.454 8.725 1.00 95.81 186 SER A C 1
ATOM 1474 O O . SER A 1 186 ? -9.128 -6.713 7.743 1.00 95.81 186 SER A O 1
ATOM 1476 N N . LEU A 1 187 ? -8.036 -7.880 9.337 1.00 95.75 187 LEU A N 1
ATOM 1477 C CA . LEU A 1 187 ? -6.690 -7.584 8.846 1.00 95.75 187 LEU A CA 1
ATOM 1478 C C . LEU A 1 187 ? -6.479 -8.149 7.435 1.00 95.75 187 LEU A C 1
ATOM 1480 O O . LEU A 1 187 ? -5.926 -7.469 6.576 1.00 95.75 187 LEU A O 1
ATOM 1484 N N . SER A 1 188 ? -7.009 -9.343 7.161 1.00 96.56 188 SER A N 1
ATOM 1485 C CA . SER A 1 188 ? -6.933 -9.981 5.844 1.00 96.56 188 SER A CA 1
ATOM 1486 C C . SER A 1 188 ? -7.629 -9.161 4.757 1.00 96.56 188 SER A C 1
ATOM 1488 O O . SER A 1 188 ? -7.142 -9.103 3.633 1.00 96.56 188 SER A O 1
ATOM 1490 N N . SER A 1 189 ? -8.737 -8.478 5.076 1.00 97.56 189 SER A N 1
ATOM 1491 C CA . SER A 1 189 ? -9.378 -7.549 4.135 1.00 97.56 189 SER A CA 1
ATOM 1492 C C . SER A 1 189 ? -8.527 -6.310 3.852 1.00 97.56 189 SER A C 1
ATOM 1494 O O . SER A 1 189 ? -8.579 -5.809 2.731 1.00 97.56 189 SER A O 1
ATOM 1496 N N . CYS A 1 190 ? -7.763 -5.814 4.832 1.00 97.88 190 CYS A N 1
ATOM 1497 C CA . CYS A 1 190 ? -6.839 -4.694 4.637 1.00 97.88 190 CYS A CA 1
ATOM 1498 C C . CYS A 1 190 ? -5.645 -5.103 3.772 1.00 97.88 190 CYS A C 1
ATOM 1500 O O . CYS A 1 190 ? -5.370 -4.438 2.776 1.00 97.88 190 CYS A O 1
ATOM 1502 N N . VAL A 1 191 ? -5.005 -6.236 4.097 1.00 97.94 191 VAL A N 1
ATOM 1503 C CA . VAL A 1 191 ? -3.905 -6.803 3.298 1.00 97.94 191 VAL A CA 1
ATOM 1504 C C . VAL A 1 191 ? -4.370 -7.029 1.867 1.00 97.94 191 VAL A C 1
ATOM 1506 O O . VAL A 1 191 ? -3.713 -6.574 0.940 1.00 97.94 191 VAL A O 1
ATOM 1509 N N . LEU A 1 192 ? -5.543 -7.640 1.671 1.00 98.19 192 LEU A N 1
ATOM 1510 C CA . LEU A 1 192 ? -6.091 -7.856 0.335 1.00 98.19 192 LEU A CA 1
ATOM 1511 C C . LEU A 1 192 ? -6.361 -6.539 -0.404 1.00 98.19 192 LEU A C 1
ATOM 1513 O O . LEU A 1 192 ? -6.029 -6.444 -1.582 1.00 98.19 192 LEU A O 1
ATOM 1517 N N . ALA A 1 193 ? -6.947 -5.530 0.255 1.00 98.50 193 ALA A N 1
ATOM 1518 C CA . ALA A 1 193 ? -7.182 -4.223 -0.365 1.00 98.50 193 ALA A CA 1
ATOM 1519 C C . ALA A 1 193 ? -5.868 -3.626 -0.881 1.00 98.50 193 ALA A C 1
ATOM 1521 O O . ALA A 1 193 ? -5.778 -3.220 -2.036 1.00 98.50 193 ALA A O 1
ATOM 1522 N N . HIS A 1 194 ? -4.842 -3.626 -0.033 1.00 98.56 194 HIS A N 1
ATOM 1523 C CA . HIS A 1 194 ? -3.544 -3.056 -0.352 1.00 98.56 194 HIS A CA 1
ATOM 1524 C C . HIS A 1 194 ? -2.815 -3.874 -1.431 1.00 98.56 194 HIS A C 1
ATOM 1526 O O . HIS A 1 194 ? -2.349 -3.311 -2.419 1.00 98.56 194 HIS A O 1
ATOM 1532 N N . SER A 1 195 ? -2.810 -5.206 -1.342 1.00 98.50 195 SER A N 1
ATOM 1533 C CA . SER A 1 195 ? -2.272 -6.076 -2.394 1.00 98.50 195 SER A CA 1
ATOM 1534 C C . SER A 1 195 ? -2.946 -5.841 -3.746 1.00 98.50 195 SER A C 1
ATOM 1536 O O . SER A 1 195 ? -2.251 -5.761 -4.753 1.00 98.50 195 SER A O 1
ATOM 1538 N N . LEU A 1 196 ? -4.273 -5.681 -3.798 1.00 98.62 196 LEU A N 1
ATOM 1539 C CA . LEU A 1 196 ? -4.996 -5.412 -5.046 1.00 98.62 196 LEU A CA 1
ATOM 1540 C C . LEU A 1 196 ? -4.659 -4.037 -5.635 1.00 98.62 196 LEU A C 1
ATOM 1542 O O . LEU A 1 196 ? -4.430 -3.943 -6.842 1.00 98.62 196 LEU A O 1
ATOM 1546 N N . THR A 1 197 ? -4.566 -2.997 -4.799 1.00 98.62 197 THR A N 1
ATOM 1547 C CA . THR A 1 197 ? -4.052 -1.681 -5.212 1.00 98.62 197 THR A CA 1
ATOM 1548 C C . THR A 1 197 ? -2.674 -1.829 -5.852 1.00 98.62 197 THR A C 1
ATOM 1550 O O . THR A 1 197 ? -2.430 -1.316 -6.941 1.00 98.62 197 THR A O 1
ATOM 1553 N N .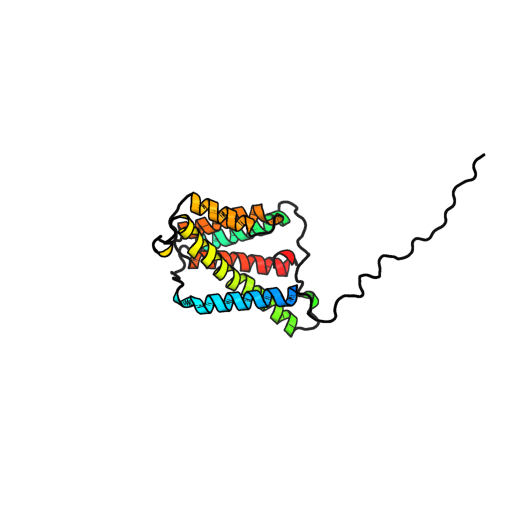 ASN A 1 198 ? -1.785 -2.571 -5.194 1.00 98.44 198 ASN A N 1
ATOM 1554 C CA . ASN A 1 198 ? -0.397 -2.734 -5.604 1.00 98.44 198 ASN A CA 1
ATOM 1555 C C . ASN A 1 198 ? -0.239 -3.618 -6.845 1.00 98.44 198 ASN A C 1
ATOM 1557 O O . ASN A 1 198 ? 0.670 -3.389 -7.637 1.00 98.44 198 ASN A O 1
ATOM 1561 N N . ILE A 1 199 ? -1.139 -4.577 -7.074 1.00 98.38 199 ILE A N 1
ATOM 1562 C CA . ILE A 1 199 ? -1.220 -5.314 -8.343 1.00 98.38 199 ILE A CA 1
ATOM 1563 C C . ILE A 1 199 ? -1.581 -4.353 -9.475 1.00 98.38 199 ILE A C 1
ATOM 1565 O O . ILE A 1 199 ? -0.880 -4.316 -10.487 1.00 98.38 199 ILE A O 1
ATOM 1569 N N . ALA A 1 200 ? -2.641 -3.556 -9.303 1.00 98.44 200 ALA A N 1
ATOM 1570 C CA . ALA A 1 200 ? -3.070 -2.590 -10.313 1.00 98.44 200 ALA A CA 1
ATOM 1571 C C . ALA A 1 200 ? -1.969 -1.555 -10.598 1.00 98.44 200 ALA A C 1
ATOM 1573 O O . ALA A 1 200 ? -1.657 -1.285 -11.759 1.00 98.44 200 ALA A O 1
ATOM 1574 N N . LEU A 1 201 ? -1.318 -1.049 -9.548 1.00 97.75 201 LEU A N 1
ATOM 1575 C CA . LEU A 1 201 ? -0.193 -0.128 -9.668 1.00 97.75 201 LEU A CA 1
ATOM 1576 C C . LEU A 1 201 ? 1.014 -0.793 -10.342 1.00 97.75 201 LEU A C 1
ATOM 1578 O O . LEU A 1 201 ? 1.592 -0.208 -11.246 1.00 97.75 201 LEU A O 1
ATOM 1582 N N . GLY A 1 202 ? 1.359 -2.033 -9.991 1.00 97.12 202 GLY A N 1
ATOM 1583 C CA . GLY A 1 202 ? 2.444 -2.783 -10.628 1.00 97.12 202 GLY A CA 1
ATOM 1584 C C . GLY A 1 202 ? 2.229 -2.976 -12.132 1.00 97.12 202 GLY A C 1
ATOM 1585 O O . GLY A 1 202 ? 3.143 -2.737 -12.922 1.00 97.12 202 GLY A O 1
ATOM 1586 N N . VAL A 1 203 ? 1.009 -3.341 -12.548 1.00 97.44 203 VAL A N 1
ATOM 1587 C CA . VAL A 1 203 ? 0.622 -3.437 -13.970 1.00 97.44 203 VAL A CA 1
ATOM 1588 C C . VAL A 1 203 ? 0.708 -2.071 -14.653 1.00 97.44 203 VAL A C 1
ATOM 1590 O O . VAL A 1 203 ? 1.236 -1.957 -15.762 1.00 97.44 203 VAL A O 1
ATOM 1593 N N . TRP A 1 204 ? 0.236 -1.016 -13.991 1.00 96.75 204 TRP A N 1
ATOM 1594 C CA . TRP A 1 204 ? 0.353 0.348 -14.495 1.00 96.75 204 TRP A CA 1
ATOM 1595 C C . TRP A 1 204 ? 1.815 0.750 -14.714 1.00 96.75 204 TRP A C 1
ATOM 1597 O O . TRP A 1 204 ? 2.156 1.252 -15.783 1.00 96.75 204 TRP A O 1
ATOM 1607 N N . ILE A 1 205 ? 2.706 0.472 -13.760 1.00 96.06 205 ILE A N 1
ATOM 1608 C CA . ILE A 1 205 ? 4.129 0.819 -13.849 1.00 96.06 205 ILE A CA 1
ATOM 1609 C C . ILE A 1 205 ? 4.780 0.192 -15.079 1.00 96.06 205 ILE A C 1
ATOM 1611 O O . ILE A 1 205 ? 5.430 0.899 -15.848 1.00 96.06 205 ILE A O 1
ATOM 1615 N N . VAL A 1 206 ? 4.597 -1.116 -15.285 1.00 95.50 206 VAL A N 1
ATOM 1616 C CA . VAL A 1 206 ? 5.239 -1.821 -16.407 1.00 95.50 206 VAL A CA 1
ATOM 1617 C C . VAL A 1 206 ? 4.677 -1.404 -17.764 1.00 95.50 206 VAL A C 1
ATOM 1619 O O . VAL A 1 206 ? 5.426 -1.329 -18.734 1.00 95.50 206 VAL A O 1
ATOM 1622 N N . THR A 1 207 ? 3.382 -1.089 -17.843 1.00 95.69 207 THR A N 1
ATOM 1623 C CA . THR A 1 207 ? 2.731 -0.684 -19.101 1.00 95.69 207 THR A CA 1
ATOM 1624 C C . THR A 1 207 ? 3.048 0.760 -19.485 1.00 95.69 207 THR A C 1
ATOM 1626 O O . THR A 1 207 ? 3.232 1.059 -20.663 1.00 95.69 207 THR A O 1
ATOM 1629 N N . THR A 1 208 ? 3.159 1.656 -18.504 1.00 95.38 208 THR A N 1
ATOM 1630 C CA . THR A 1 208 ? 3.354 3.102 -18.724 1.00 95.38 208 THR A CA 1
ATOM 1631 C C . THR A 1 208 ? 4.787 3.579 -18.496 1.00 95.38 208 THR A C 1
ATOM 1633 O O . THR A 1 208 ? 5.085 4.764 -18.681 1.00 95.38 208 THR A O 1
ATOM 1636 N N . LYS A 1 209 ? 5.680 2.665 -18.096 1.00 94.75 209 LYS A N 1
ATOM 1637 C CA . LYS A 1 209 ? 7.099 2.913 -17.794 1.00 94.75 209 LYS A CA 1
ATOM 1638 C C . LYS A 1 209 ? 7.319 3.994 -16.731 1.00 94.75 209 LYS A C 1
ATOM 1640 O O . LYS A 1 209 ? 8.333 4.691 -16.734 1.00 94.75 209 LYS A O 1
ATOM 1645 N N . GLN A 1 210 ? 6.361 4.151 -15.817 1.00 93.75 210 GLN A N 1
ATOM 1646 C CA . GLN A 1 210 ? 6.442 5.096 -14.700 1.00 93.75 210 GLN A CA 1
ATOM 1647 C C . GLN A 1 210 ? 7.236 4.474 -13.547 1.00 93.75 210 GLN A C 1
ATOM 1649 O O . GLN A 1 210 ? 6.696 4.142 -12.494 1.00 93.75 210 GLN A O 1
ATOM 1654 N N . TRP A 1 211 ? 8.534 4.271 -13.771 1.00 93.12 211 TRP A N 1
ATOM 1655 C CA . TRP A 1 211 ? 9.425 3.527 -12.877 1.00 93.12 211 TRP A CA 1
ATOM 1656 C C . TRP A 1 211 ? 9.566 4.116 -11.472 1.00 93.12 211 TRP A C 1
ATOM 1658 O O . TRP A 1 211 ? 9.960 3.397 -10.558 1.00 93.12 211 TRP A O 1
ATOM 1668 N N . GLY A 1 212 ? 9.237 5.394 -11.281 1.00 89.75 212 GLY A N 1
ATOM 1669 C CA . GLY A 1 212 ? 9.321 6.062 -9.981 1.00 89.75 212 GLY A CA 1
ATOM 1670 C C . GLY A 1 212 ? 8.240 5.672 -8.968 1.00 89.75 212 GLY A C 1
ATOM 1671 O O . GLY A 1 212 ? 8.204 6.263 -7.895 1.00 89.75 212 GLY A O 1
ATOM 1672 N N . PHE A 1 213 ? 7.349 4.730 -9.291 1.00 88.50 213 PHE A N 1
ATOM 1673 C CA . PHE A 1 213 ? 6.390 4.153 -8.338 1.00 88.50 213 PHE A CA 1
ATOM 1674 C C . PHE A 1 213 ? 6.862 2.817 -7.707 1.00 88.50 213 PHE A C 1
ATOM 1676 O O . PHE A 1 213 ? 6.121 2.250 -6.908 1.00 88.50 213 PHE A O 1
ATOM 1683 N N . TRP A 1 214 ? 8.041 2.286 -8.074 1.00 83.94 214 TRP A N 1
ATOM 1684 C CA . TRP A 1 214 ? 8.611 1.049 -7.495 1.00 83.94 214 TRP A CA 1
ATOM 1685 C C . TRP A 1 214 ? 9.190 1.211 -6.081 1.00 83.94 214 TRP A C 1
ATOM 1687 O O . TRP A 1 214 ? 9.741 2.291 -5.788 1.00 83.94 214 TRP A O 1
#

Secondary structure (DSSP, 8-state):
-PPPP--------SSSSGGG---SSS-SHHHHHHHHHHHHHHHHHHHTGGG--------HHHHHHHHHHHHHHHHHHHHHS-PPP---S--GGGGTT-HHHHHHHHHHHHHIIIIIHHHHHHIIIIIIIHHHTT-SSGGGSPTT---HHHHHHHHHHHHHTS-GGGHHHHHHHHHHHHHHHHHH--HHHHHHHHHHHHHHHHHHHHHHT-GGG-

pLDDT: mean 84.54, std 19.79, range [31.47, 98.62]

Radius of gyration: 23.11 Å; chains: 1; bounding box: 52×74×60 Å

Foldseek 3Di:
DDDDDDDDDDDDDPPPPPVPPPPPDCPDCQSPVLLVVLVVLVVVCVVCVVVDDFDDAFPQVLLLVLLVVLLCLQCCCVPPVVDDFQQPADDLVVCVVPVVSSVVSLVSVLCSQQPSCLSSLLCPLQVPQLQCQVPVVSVPPQWLDDDPSSLQVSLVVQLVVDDPVCNSSRSVSSNSLNVQRNVGVGSVSSSSSSSSSSVSVSVVCVVVVSNNVD

Sequence (214 aa):
MRPRCSCSSSCSASGARWKLLAPASGAAPEFWIFPLQALLCAGLLISCWRDYTFGPVRRGGFTVLLALAVFLLWIAPQQFLHFSPRLIGFNPDTLTGSPGFYWATLVLRFVRLVVVVPLVEEIFWRGFLLRYLIAESFETVPFGTFSWLSFSGVTLAFCFSHSRPDWPSALLSGALYNLVAYRTKSLSSCVLAHSLTNIALGVWIVTTKQWGFW